Protein AF-A0A2N2A4T9-F1 (afdb_monomer)

Solvent-accessible surface area (backbone atoms only — not comparable to full-atom values): 16235 Å² total; per-residue (Å²): 117,70,70,64,56,53,54,54,53,53,57,60,51,65,77,73,56,78,85,67,64,63,59,58,57,52,51,52,51,51,54,54,50,54,51,50,52,52,51,50,52,50,49,53,50,50,51,52,50,51,51,52,49,52,50,50,60,68,46,44,63,57,52,51,52,51,48,49,43,43,63,49,62,44,38,55,51,17,52,51,49,23,53,52,38,41,52,55,51,50,51,54,59,74,70,48,79,78,73,96,60,87,66,67,54,81,81,79,54,98,48,30,64,63,50,12,50,45,49,59,75,62,34,61,67,48,43,72,78,40,46,70,61,37,52,40,51,51,44,24,53,54,19,48,53,50,48,51,50,37,56,48,36,38,39,86,89,36,74,84,63,66,54,86,34,55,54,61,69,62,60,34,54,36,41,48,36,34,44,55,34,45,53,51,54,54,60,51,42,74,36,85,70,49,35,80,75,54,54,73,68,58,54,54,50,50,50,48,52,41,51,31,45,46,42,49,31,51,54,38,38,37,34,64,76,38,99,82,32,54,81,57,34,43,47,35,54,14,53,46,54,45,39,60,76,66,68,63,84,65,70,61,65,82,54,45,65,57,94,59,50,64,54,53,43,53,29,45,45,38,48,28,54,44,32,58,43,42,55,78,42,75,69,55,49,72,78,47,41,48,64,52,36,32,62,23,39,107

Structure (mmCIF, N/CA/C/O backbone):
data_AF-A0A2N2A4T9-F1
#
_entry.id   AF-A0A2N2A4T9-F1
#
loop_
_atom_site.group_PDB
_atom_site.id
_atom_site.type_symbol
_atom_site.label_atom_id
_atom_site.label_alt_id
_atom_site.label_comp_id
_atom_site.label_asym_id
_atom_site.label_entity_id
_atom_site.label_seq_id
_atom_site.pdbx_PDB_ins_code
_atom_site.Cartn_x
_atom_site.Cartn_y
_atom_site.Cartn_z
_atom_site.occupancy
_atom_site.B_iso_or_equiv
_atom_site.auth_seq_id
_atom_site.auth_comp_id
_atom_site.auth_asym_id
_atom_site.auth_atom_id
_atom_s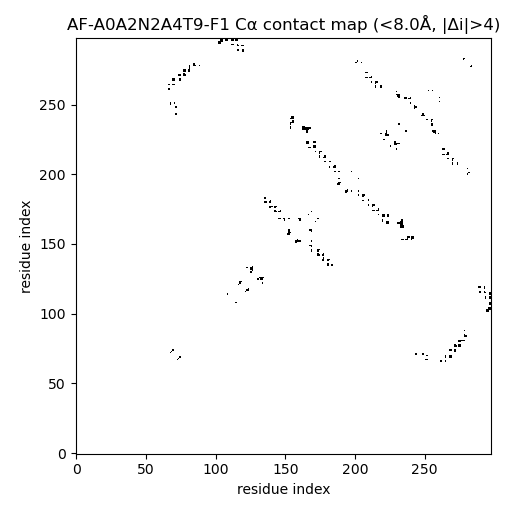ite.pdbx_PDB_model_num
ATOM 1 N N . MET A 1 1 ? 69.861 -35.612 -13.563 1.00 45.59 1 MET A N 1
ATOM 2 C CA . MET A 1 1 ? 71.266 -35.268 -13.899 1.00 45.59 1 MET A CA 1
ATOM 3 C C . MET A 1 1 ? 71.483 -33.789 -14.238 1.00 45.59 1 MET A C 1
ATOM 5 O O . MET A 1 1 ? 72.526 -33.276 -13.866 1.00 45.59 1 MET A O 1
ATOM 9 N N . MET A 1 2 ? 70.528 -33.068 -14.844 1.00 41.25 2 MET A N 1
ATOM 10 C CA . MET A 1 2 ? 70.693 -31.632 -15.169 1.00 41.25 2 MET A CA 1
ATOM 11 C C . MET A 1 2 ? 70.814 -30.688 -13.953 1.00 41.25 2 MET A C 1
ATOM 13 O O . MET A 1 2 ? 71.571 -29.725 -14.016 1.00 41.25 2 MET A O 1
ATOM 17 N N . ASN A 1 3 ? 70.167 -30.988 -12.820 1.00 43.88 3 ASN A N 1
ATOM 18 C CA . ASN A 1 3 ? 70.227 -30.110 -11.637 1.00 43.88 3 ASN A CA 1
ATOM 19 C C . ASN A 1 3 ? 71.586 -30.129 -10.909 1.00 43.88 3 ASN A C 1
ATOM 21 O O . ASN A 1 3 ? 71.957 -29.141 -10.282 1.00 43.88 3 ASN A O 1
ATOM 25 N N . ALA A 1 4 ? 72.361 -31.215 -11.029 1.00 46.28 4 ALA A N 1
ATOM 26 C CA . ALA A 1 4 ? 73.692 -31.304 -10.421 1.00 46.28 4 ALA A CA 1
ATOM 27 C C . ALA A 1 4 ? 74.744 -30.493 -11.205 1.00 46.28 4 ALA A C 1
ATOM 29 O O . ALA A 1 4 ? 75.633 -29.891 -10.608 1.00 46.28 4 ALA A O 1
ATOM 30 N N . LEU A 1 5 ? 74.599 -30.407 -12.534 1.00 45.56 5 LEU A N 1
ATOM 31 C CA . LEU A 1 5 ? 75.457 -29.586 -13.398 1.00 45.56 5 LEU A CA 1
ATOM 32 C C . LEU A 1 5 ? 75.226 -28.080 -13.192 1.00 45.56 5 LEU A C 1
ATOM 34 O O . LEU A 1 5 ? 76.180 -27.306 -13.214 1.00 45.56 5 LEU A O 1
ATOM 38 N N . PHE A 1 6 ? 73.985 -27.667 -12.916 1.00 51.84 6 PHE A N 1
ATOM 39 C CA . PHE A 1 6 ? 73.659 -26.261 -12.652 1.00 51.84 6 PHE A CA 1
ATOM 40 C C . PHE A 1 6 ? 74.219 -25.762 -11.310 1.00 51.84 6 PHE A C 1
ATOM 42 O O . PHE A 1 6 ? 74.694 -24.632 -11.212 1.00 51.84 6 PHE A O 1
ATOM 49 N N . SER A 1 7 ? 74.229 -26.621 -10.285 1.00 52.19 7 SER A N 1
ATOM 50 C CA . SER A 1 7 ? 74.778 -26.280 -8.966 1.00 52.19 7 SER A CA 1
ATOM 51 C C . SER A 1 7 ? 76.307 -26.149 -8.977 1.00 52.19 7 SER A C 1
ATOM 53 O O . SER A 1 7 ? 76.838 -25.248 -8.326 1.00 52.19 7 SER A O 1
ATOM 55 N N . LEU A 1 8 ? 77.015 -26.975 -9.762 1.00 48.31 8 LEU A N 1
ATOM 56 C CA . LEU A 1 8 ? 78.475 -26.882 -9.896 1.00 48.31 8 LEU A CA 1
ATOM 57 C C . LEU A 1 8 ? 78.905 -25.627 -10.680 1.00 48.31 8 LEU A C 1
ATOM 59 O O . LEU A 1 8 ? 79.883 -24.976 -10.315 1.00 48.31 8 LEU A O 1
ATOM 63 N N . ALA A 1 9 ? 78.143 -25.245 -11.714 1.00 50.66 9 ALA A N 1
ATOM 64 C CA . ALA A 1 9 ? 78.388 -24.024 -12.484 1.00 50.66 9 ALA A CA 1
ATOM 65 C C . ALA A 1 9 ? 78.130 -22.748 -11.660 1.00 50.66 9 ALA A C 1
ATOM 67 O O . ALA A 1 9 ? 78.903 -21.795 -11.742 1.00 50.66 9 ALA A O 1
ATOM 68 N N . ALA A 1 10 ? 77.097 -22.744 -10.809 1.00 52.44 10 ALA A N 1
ATOM 69 C CA . ALA A 1 10 ? 76.805 -21.618 -9.920 1.00 52.44 10 ALA A CA 1
ATOM 70 C C . ALA A 1 10 ? 77.898 -21.409 -8.853 1.00 52.44 10 ALA A C 1
ATOM 72 O O . ALA A 1 10 ? 78.277 -20.270 -8.579 1.00 52.44 10 ALA A O 1
ATOM 73 N N . SER A 1 11 ? 78.463 -22.494 -8.307 1.00 50.34 11 SER A N 1
ATOM 74 C CA . SER A 1 11 ? 79.542 -22.422 -7.309 1.00 50.34 11 SER A CA 1
ATOM 75 C C . SER A 1 11 ? 80.878 -21.949 -7.907 1.00 50.34 11 SER A C 1
ATOM 77 O O . SER A 1 11 ? 81.589 -21.167 -7.274 1.00 50.34 11 SER A O 1
ATOM 79 N N . ALA A 1 12 ? 81.187 -22.328 -9.154 1.00 47.75 12 ALA A N 1
ATOM 80 C CA . ALA A 1 12 ? 82.403 -21.890 -9.848 1.00 47.75 12 ALA A CA 1
ATOM 81 C C . ALA A 1 12 ? 82.379 -20.398 -10.241 1.00 47.75 12 ALA A C 1
ATOM 83 O O . ALA A 1 12 ? 83.411 -19.729 -10.201 1.00 47.75 12 ALA A O 1
ATOM 84 N N . VAL A 1 13 ? 81.203 -19.847 -10.567 1.00 50.31 13 VAL A N 1
ATOM 85 C CA . VAL A 1 13 ? 81.045 -18.421 -10.917 1.00 50.31 13 VAL A CA 1
ATOM 86 C C . VAL A 1 13 ? 81.105 -17.520 -9.677 1.00 50.31 13 VAL A C 1
ATOM 88 O O . VAL A 1 13 ? 81.641 -16.413 -9.739 1.00 50.31 13 VAL A O 1
ATOM 91 N N . GLN A 1 14 ? 80.649 -18.005 -8.519 1.00 50.75 14 GLN A N 1
ATOM 92 C CA . GLN A 1 14 ? 80.693 -17.248 -7.264 1.00 50.75 14 GLN A CA 1
ATOM 93 C C . GLN A 1 14 ? 82.121 -16.984 -6.756 1.00 50.75 14 GLN A C 1
ATOM 95 O O . GLN A 1 14 ? 82.341 -16.000 -6.051 1.00 50.75 14 GLN A O 1
ATOM 100 N N . HIS A 1 15 ? 83.096 -17.811 -7.147 1.00 49.88 15 HIS A N 1
ATOM 101 C CA . HIS A 1 15 ? 84.491 -17.676 -6.715 1.00 49.88 15 HIS A CA 1
ATOM 102 C C . HIS A 1 15 ? 85.355 -16.769 -7.612 1.00 49.88 15 HIS A C 1
ATOM 104 O O . HIS A 1 15 ? 86.459 -16.408 -7.208 1.00 49.88 15 HIS A O 1
ATOM 110 N N . LEU A 1 16 ? 84.874 -16.382 -8.804 1.00 49.12 16 LEU A N 1
ATOM 111 C CA . LEU A 1 16 ? 85.687 -15.698 -9.825 1.00 49.12 16 LEU A CA 1
ATOM 112 C C . LEU A 1 16 ? 85.263 -14.261 -10.157 1.00 49.12 16 LEU A C 1
ATOM 114 O O . LEU A 1 16 ? 86.016 -13.551 -10.818 1.00 49.12 16 LEU A O 1
ATOM 118 N N . THR A 1 17 ? 84.117 -13.773 -9.677 1.00 46.41 17 THR A N 1
ATOM 119 C CA . THR A 1 17 ? 83.688 -12.392 -9.957 1.00 46.41 17 THR A CA 1
ATOM 120 C C . THR A 1 17 ? 83.257 -11.671 -8.690 1.00 46.41 17 THR A C 1
ATOM 122 O O . THR A 1 17 ? 82.161 -11.879 -8.172 1.00 46.41 17 THR A O 1
ATOM 125 N N . GLY A 1 18 ? 84.131 -10.796 -8.192 1.00 44.97 18 GLY A N 1
ATOM 126 C CA . GLY A 1 18 ? 83.858 -9.939 -7.046 1.00 44.97 18 GLY A CA 1
ATOM 127 C C . GLY A 1 18 ? 82.631 -9.045 -7.251 1.00 44.97 18 GLY A C 1
ATOM 128 O O . GLY A 1 18 ? 82.500 -8.393 -8.283 1.00 44.97 18 GLY A O 1
ATOM 129 N N . ALA A 1 19 ? 81.763 -9.046 -6.235 1.00 53.34 19 ALA A N 1
ATOM 130 C CA . ALA A 1 19 ? 80.797 -8.057 -5.724 1.00 53.34 19 ALA A CA 1
ATOM 131 C C . ALA A 1 19 ? 79.980 -7.115 -6.648 1.00 53.34 19 ALA A C 1
ATOM 133 O O . ALA A 1 19 ? 78.943 -6.628 -6.204 1.00 53.34 19 ALA A O 1
ATOM 134 N N . LYS A 1 20 ? 80.358 -6.831 -7.899 1.00 51.16 20 LYS A N 1
ATOM 135 C CA . LYS A 1 20 ? 79.656 -5.868 -8.768 1.00 51.16 20 LYS A CA 1
ATOM 136 C C . LYS A 1 20 ? 78.768 -6.498 -9.842 1.00 51.16 20 LYS A C 1
ATOM 138 O O . LYS A 1 20 ? 77.829 -5.836 -10.275 1.00 51.16 20 LYS A O 1
ATOM 143 N N . LEU A 1 21 ? 78.971 -7.766 -10.214 1.00 46.19 21 LEU A N 1
ATOM 144 C CA . LEU A 1 21 ? 78.074 -8.448 -11.163 1.00 46.19 21 LEU A CA 1
ATOM 145 C C . LEU A 1 21 ? 76.764 -8.934 -10.512 1.00 46.19 21 LEU A C 1
ATOM 147 O O . LEU A 1 21 ? 75.726 -8.939 -11.166 1.00 46.19 21 LEU A O 1
ATOM 151 N N . GLY A 1 22 ? 76.771 -9.276 -9.217 1.00 50.59 22 GLY A N 1
ATOM 152 C CA . GLY A 1 22 ? 75.587 -9.806 -8.517 1.00 50.59 22 GLY A CA 1
ATOM 153 C C . GLY A 1 22 ? 74.414 -8.820 -8.401 1.00 50.59 22 GLY A C 1
ATOM 154 O O . GLY A 1 22 ? 73.259 -9.233 -8.384 1.00 50.59 22 GLY A O 1
ATOM 155 N N . SER A 1 23 ? 74.696 -7.514 -8.395 1.00 56.91 23 SER A N 1
ATOM 156 C CA . SER A 1 23 ? 73.688 -6.445 -8.300 1.00 56.91 23 SER A CA 1
ATOM 157 C C . SER A 1 23 ? 72.810 -6.337 -9.555 1.00 56.91 23 SER A C 1
ATOM 159 O O . SER A 1 23 ? 71.599 -6.136 -9.455 1.00 56.91 23 SER A O 1
ATOM 161 N N . PHE A 1 24 ? 73.396 -6.517 -10.743 1.00 53.53 24 PHE A N 1
ATOM 162 C CA . PHE A 1 24 ? 72.669 -6.382 -12.007 1.00 53.53 24 PHE A CA 1
ATOM 163 C C . PHE A 1 24 ? 71.725 -7.567 -12.251 1.00 53.53 24 PHE A C 1
ATOM 165 O O . PHE A 1 24 ? 70.549 -7.371 -12.550 1.00 53.53 24 PHE A O 1
ATOM 172 N N . TRP A 1 25 ? 72.206 -8.793 -12.027 1.00 51.66 25 TRP A N 1
ATOM 173 C CA . TRP A 1 25 ? 71.397 -10.007 -12.174 1.00 51.66 25 TRP A CA 1
ATOM 174 C C . TRP A 1 25 ? 70.309 -10.127 -11.098 1.00 51.66 25 TRP A C 1
ATOM 176 O O . TRP A 1 25 ? 69.213 -10.590 -11.396 1.00 51.66 25 TRP A O 1
ATOM 186 N N . SER A 1 26 ? 70.563 -9.634 -9.880 1.00 60.22 26 SER A N 1
ATOM 187 C CA . SER A 1 26 ? 69.558 -9.560 -8.810 1.00 60.22 26 SER A CA 1
ATOM 188 C C . SER A 1 26 ? 68.410 -8.604 -9.160 1.00 60.22 26 SER A C 1
ATOM 190 O O . SER A 1 26 ? 67.247 -8.967 -9.004 1.00 60.22 26 SER A O 1
ATOM 192 N N . LYS A 1 27 ? 68.710 -7.422 -9.718 1.00 59.53 27 LYS A N 1
ATOM 193 C CA . LYS A 1 27 ? 67.676 -6.474 -10.167 1.00 59.53 27 LYS A CA 1
ATOM 194 C C . LYS A 1 27 ? 66.888 -6.981 -11.373 1.00 59.53 27 LYS A C 1
ATOM 196 O O . LYS A 1 27 ? 65.674 -6.821 -11.402 1.00 59.53 27 LYS A O 1
ATOM 201 N N . ALA A 1 28 ? 67.551 -7.613 -12.341 1.00 58.41 28 ALA A N 1
ATOM 202 C CA . ALA A 1 28 ? 66.870 -8.197 -13.496 1.00 58.41 28 ALA A CA 1
ATOM 203 C C . ALA A 1 28 ? 65.939 -9.353 -13.090 1.00 58.41 28 ALA A C 1
ATOM 205 O O . ALA A 1 28 ? 64.813 -9.426 -13.574 1.00 58.41 28 ALA A O 1
ATOM 206 N N . ALA A 1 29 ? 66.371 -10.211 -12.158 1.00 59.59 29 ALA A N 1
ATOM 207 C CA . ALA A 1 29 ? 65.539 -11.284 -11.616 1.00 59.59 29 ALA A CA 1
ATOM 208 C C . ALA A 1 29 ? 64.323 -10.748 -10.843 1.00 59.59 29 ALA A C 1
ATOM 210 O O . ALA A 1 29 ? 63.238 -11.303 -10.977 1.00 59.59 29 ALA A O 1
ATOM 211 N N . LEU A 1 30 ? 64.487 -9.650 -10.097 1.00 62.41 30 LEU A N 1
ATOM 212 C CA . LEU A 1 30 ? 63.406 -9.026 -9.329 1.00 62.41 30 LEU A CA 1
ATOM 213 C C . LEU A 1 30 ? 62.355 -8.361 -10.237 1.00 62.41 30 LEU A C 1
ATOM 215 O O . LEU A 1 30 ? 61.163 -8.515 -10.007 1.00 62.41 30 LEU A O 1
ATOM 219 N N . ILE A 1 31 ? 62.778 -7.714 -11.329 1.00 61.34 31 ILE A N 1
ATOM 220 C CA . ILE A 1 31 ? 61.861 -7.149 -12.339 1.00 61.34 31 ILE A CA 1
ATOM 221 C C . ILE A 1 31 ? 61.122 -8.263 -13.105 1.00 61.34 31 ILE A C 1
ATOM 223 O O . ILE A 1 31 ? 59.938 -8.134 -13.424 1.00 61.34 31 ILE A O 1
ATOM 227 N N . LEU A 1 32 ? 61.799 -9.378 -13.397 1.00 56.53 32 LEU A N 1
ATOM 228 C CA . LEU A 1 32 ? 61.183 -10.535 -14.053 1.00 56.53 32 LEU A CA 1
ATOM 229 C C . LEU A 1 32 ? 60.187 -11.266 -13.139 1.00 56.53 32 LEU A C 1
ATOM 231 O O . LEU A 1 32 ? 59.148 -11.702 -13.628 1.00 56.53 32 LEU A O 1
ATOM 235 N N . SER A 1 33 ? 60.442 -11.362 -11.829 1.00 58.84 33 SER A N 1
ATOM 236 C CA . SER A 1 33 ? 59.458 -11.908 -10.884 1.00 58.84 33 SER A CA 1
ATOM 237 C C . SER A 1 33 ? 58.267 -10.970 -10.688 1.00 58.84 33 SER A C 1
ATOM 239 O O . SER A 1 33 ? 57.131 -11.421 -10.719 1.00 58.84 33 SER A O 1
ATOM 241 N N . GLU A 1 34 ? 58.503 -9.660 -10.579 1.00 59.91 34 GLU A N 1
ATOM 242 C CA . GLU A 1 34 ? 57.439 -8.670 -10.361 1.00 59.91 34 GLU A CA 1
ATOM 243 C C . GLU A 1 34 ? 56.512 -8.548 -11.587 1.00 59.91 34 GLU A C 1
ATOM 245 O O . GLU A 1 34 ? 55.296 -8.419 -11.452 1.00 59.91 34 GLU A O 1
ATOM 250 N N . SER A 1 35 ? 57.059 -8.693 -12.800 1.00 55.62 35 SER A N 1
ATOM 251 C CA . SER A 1 35 ? 56.262 -8.759 -14.035 1.00 55.62 35 SER A CA 1
ATOM 252 C C . SER A 1 35 ? 55.523 -10.091 -14.213 1.00 55.62 35 SER A C 1
ATOM 254 O O . SER A 1 35 ? 54.387 -10.090 -14.696 1.00 55.62 35 SER A O 1
ATOM 256 N N . ALA A 1 36 ? 56.098 -11.220 -13.789 1.00 55.78 36 ALA A N 1
ATOM 257 C CA . ALA A 1 36 ? 55.410 -12.511 -13.788 1.00 55.78 36 ALA A CA 1
ATOM 258 C C . ALA A 1 36 ? 54.245 -12.543 -12.779 1.00 55.78 36 ALA A C 1
ATOM 260 O O . ALA A 1 36 ? 53.166 -13.035 -13.113 1.00 55.78 36 ALA A O 1
ATOM 261 N N . ASP A 1 37 ? 54.423 -11.943 -11.599 1.00 57.66 37 ASP A N 1
ATOM 262 C CA . ASP A 1 37 ? 53.385 -11.816 -10.568 1.00 57.66 37 ASP A CA 1
ATOM 263 C C . ASP A 1 37 ? 52.270 -10.841 -10.982 1.00 57.66 37 ASP A C 1
ATOM 265 O O . ASP A 1 37 ? 51.088 -11.103 -10.757 1.00 57.66 37 ASP A O 1
ATOM 269 N N . ALA A 1 38 ? 52.606 -9.752 -11.681 1.00 55.66 38 ALA A N 1
ATOM 270 C CA . ALA A 1 38 ? 51.607 -8.850 -12.256 1.00 55.66 38 ALA A CA 1
ATOM 271 C C . ALA A 1 38 ? 50.787 -9.522 -13.375 1.00 55.66 38 ALA A C 1
ATOM 273 O O . ALA A 1 38 ? 49.578 -9.308 -13.480 1.00 55.66 38 ALA A O 1
ATOM 274 N N . THR A 1 39 ? 51.422 -10.366 -14.193 1.00 57.59 39 THR A N 1
ATOM 275 C CA . THR A 1 39 ? 50.754 -11.074 -15.299 1.00 57.59 39 THR A CA 1
ATOM 276 C C . THR A 1 39 ? 49.894 -12.237 -14.788 1.00 57.59 39 THR A C 1
ATOM 278 O O . THR A 1 39 ? 48.796 -12.468 -15.300 1.00 57.59 39 THR A O 1
ATOM 281 N N . SER A 1 40 ? 50.331 -12.939 -13.736 1.00 58.00 40 SER A N 1
ATOM 282 C CA . SER A 1 40 ? 49.533 -13.978 -13.069 1.00 58.00 40 SER A CA 1
ATOM 283 C C . SER A 1 40 ? 48.345 -13.378 -12.305 1.00 58.00 40 SER A C 1
ATOM 285 O O . SER A 1 40 ? 47.228 -13.878 -12.411 1.00 58.00 40 SER A O 1
ATOM 287 N N . GLY A 1 41 ? 48.526 -12.235 -11.636 1.00 58.19 41 GLY A N 1
ATOM 288 C CA . GLY A 1 41 ? 47.432 -11.491 -11.006 1.00 58.19 41 GLY A CA 1
ATOM 289 C C . GLY A 1 41 ? 46.400 -10.971 -12.014 1.00 58.19 41 GLY A C 1
ATOM 290 O O . GLY A 1 41 ? 45.197 -11.076 -11.776 1.00 58.19 41 GLY A O 1
ATOM 291 N N . ALA A 1 42 ? 46.849 -10.468 -13.168 1.00 55.69 42 ALA A N 1
ATOM 292 C CA . ALA A 1 42 ? 45.968 -9.985 -14.232 1.00 55.69 42 ALA A CA 1
ATOM 293 C C . ALA A 1 42 ? 45.177 -11.114 -14.916 1.00 55.69 42 ALA A C 1
ATOM 295 O O . ALA A 1 42 ? 44.004 -10.930 -15.231 1.00 55.69 42 ALA A O 1
ATOM 296 N N . THR A 1 43 ? 45.786 -12.286 -15.113 1.00 59.91 43 THR A N 1
ATOM 297 C CA . THR A 1 43 ? 45.111 -13.461 -15.694 1.00 59.91 43 THR A CA 1
ATOM 298 C C . THR A 1 43 ? 44.112 -14.083 -14.722 1.00 59.91 43 THR A C 1
ATOM 300 O O . THR A 1 43 ? 42.982 -14.341 -15.116 1.00 59.91 43 THR A O 1
ATOM 303 N N . VAL A 1 44 ? 44.442 -14.191 -13.431 1.00 5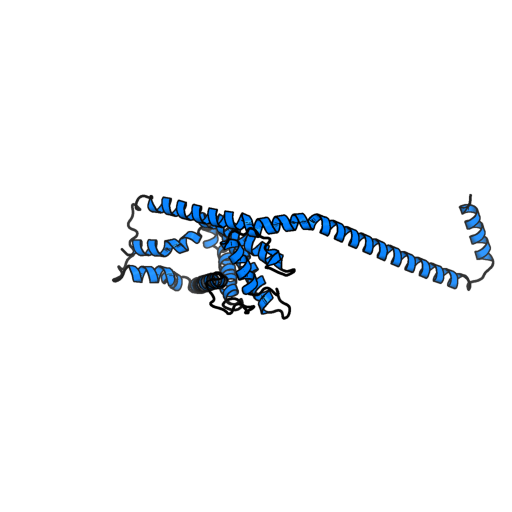9.97 44 VAL A N 1
ATOM 304 C CA . VAL A 1 44 ? 43.491 -14.636 -12.395 1.00 59.97 44 VAL A CA 1
ATOM 305 C C . VAL A 1 44 ? 42.326 -13.652 -12.235 1.00 59.97 44 VAL A C 1
ATOM 307 O O . VAL A 1 44 ? 41.181 -14.074 -12.082 1.00 59.97 44 VAL A O 1
ATOM 310 N N . ALA A 1 45 ? 42.573 -12.341 -12.318 1.00 56.72 45 ALA A N 1
ATOM 311 C CA . ALA A 1 45 ? 41.511 -11.335 -12.303 1.00 56.72 45 ALA A CA 1
ATOM 312 C C . ALA A 1 45 ? 40.634 -11.394 -13.566 1.00 56.72 45 ALA A C 1
ATOM 314 O O . ALA A 1 45 ? 39.412 -11.261 -13.470 1.00 56.72 45 ALA A O 1
ATOM 315 N N . ALA A 1 46 ? 41.225 -11.632 -14.740 1.00 56.12 46 ALA A N 1
ATOM 316 C CA . ALA A 1 46 ? 40.491 -11.814 -15.989 1.00 56.12 46 ALA A CA 1
ATOM 317 C C . ALA A 1 46 ? 39.648 -13.101 -15.977 1.00 56.12 46 ALA A C 1
ATOM 319 O O . ALA A 1 46 ? 38.489 -13.061 -16.386 1.00 56.12 46 ALA A O 1
ATOM 320 N N . ASP A 1 47 ? 40.173 -14.199 -15.430 1.00 57.12 47 ASP A N 1
ATOM 321 C CA . ASP A 1 47 ? 39.468 -15.479 -15.285 1.00 57.12 47 ASP A CA 1
ATOM 322 C C . ASP A 1 47 ? 38.363 -15.426 -14.220 1.00 57.12 47 ASP A C 1
ATOM 324 O O . ASP A 1 47 ? 37.281 -15.984 -14.398 1.00 57.12 47 ASP A O 1
ATOM 328 N N . ALA A 1 48 ? 38.569 -14.680 -13.132 1.00 57.19 48 ALA A N 1
ATOM 329 C CA . ALA A 1 48 ? 37.519 -14.408 -12.151 1.00 57.19 48 ALA A CA 1
ATOM 330 C C . ALA A 1 48 ? 36.405 -13.525 -12.740 1.00 57.19 48 ALA A C 1
ATOM 332 O O . ALA A 1 48 ? 35.223 -13.754 -12.479 1.00 57.19 48 ALA A O 1
ATOM 333 N N . THR A 1 49 ? 36.765 -12.543 -13.571 1.00 58.06 49 THR A N 1
ATOM 334 C CA . THR A 1 49 ? 35.800 -11.656 -14.236 1.00 58.06 49 THR A CA 1
ATOM 335 C C . THR A 1 49 ? 35.030 -12.395 -15.334 1.00 58.06 49 THR A C 1
ATOM 337 O O . THR A 1 49 ? 33.819 -12.203 -15.461 1.00 58.06 49 THR A O 1
ATOM 340 N N . SER A 1 50 ? 35.688 -13.283 -16.086 1.00 60.88 50 SER A N 1
ATOM 341 C CA . SER A 1 50 ? 35.070 -14.124 -17.121 1.00 60.88 50 SER A CA 1
ATOM 342 C C . SER A 1 50 ? 34.178 -15.220 -16.520 1.00 60.88 50 SER A C 1
ATOM 344 O O . SER A 1 50 ? 33.076 -15.461 -17.009 1.00 60.88 50 SER A O 1
ATOM 346 N N . GLY A 1 51 ? 34.577 -15.811 -15.390 1.00 58.91 51 GLY A N 1
ATOM 347 C CA . GLY A 1 51 ? 33.753 -16.744 -14.618 1.00 58.91 51 GLY A CA 1
ATOM 348 C C . GLY A 1 51 ? 32.523 -16.078 -13.993 1.00 58.91 51 GLY A C 1
ATOM 349 O O . GLY A 1 51 ? 31.418 -16.617 -14.075 1.00 58.91 51 GLY A O 1
ATOM 350 N N . ALA A 1 52 ? 32.677 -14.875 -13.429 1.00 56.97 52 ALA A N 1
ATOM 351 C CA . ALA A 1 52 ? 31.562 -14.093 -12.893 1.00 56.97 52 ALA A CA 1
ATOM 352 C C . ALA A 1 52 ? 30.582 -13.646 -13.990 1.00 56.97 52 ALA A C 1
ATOM 354 O O . ALA A 1 52 ? 29.370 -13.682 -13.782 1.00 56.97 52 ALA A O 1
ATOM 355 N N . THR A 1 53 ? 31.080 -13.282 -15.177 1.00 60.44 53 THR A N 1
ATOM 356 C CA . THR A 1 53 ? 30.222 -12.954 -16.328 1.00 60.44 53 THR A CA 1
ATOM 357 C C . THR A 1 53 ? 29.535 -14.188 -16.906 1.00 60.44 53 THR A C 1
ATOM 359 O O . THR A 1 53 ? 28.349 -14.112 -17.208 1.00 60.44 53 THR A O 1
ATOM 362 N N . ALA A 1 54 ? 30.192 -15.348 -16.972 1.00 58.53 54 ALA A N 1
ATOM 363 C CA . ALA A 1 54 ? 29.556 -16.598 -17.396 1.00 58.53 54 ALA A CA 1
ATOM 364 C C . ALA A 1 54 ? 28.452 -17.059 -16.424 1.00 58.53 54 ALA A C 1
ATOM 366 O O . ALA A 1 54 ? 27.362 -17.440 -16.855 1.00 58.53 54 ALA A O 1
ATOM 367 N N . ALA A 1 55 ? 28.691 -16.962 -15.111 1.00 57.34 55 ALA A N 1
ATOM 368 C CA . ALA A 1 55 ? 27.682 -17.250 -14.092 1.00 57.34 55 ALA A CA 1
ATOM 369 C C . ALA A 1 55 ? 26.516 -16.246 -14.138 1.00 57.34 55 ALA A C 1
ATOM 371 O O . ALA A 1 55 ? 25.356 -16.649 -14.057 1.00 57.34 55 ALA A O 1
ATOM 372 N N . ALA A 1 56 ? 26.794 -14.954 -14.339 1.00 59.34 56 ALA A N 1
ATOM 373 C CA . ALA A 1 56 ? 25.758 -13.937 -14.516 1.00 59.34 56 ALA A CA 1
ATOM 374 C C . ALA A 1 56 ? 24.906 -14.192 -15.772 1.00 59.34 56 ALA A C 1
ATOM 376 O O . ALA A 1 56 ? 23.682 -14.076 -15.715 1.00 59.34 56 ALA A O 1
ATOM 377 N N . VAL A 1 57 ? 25.522 -14.617 -16.880 1.00 61.44 57 VAL A N 1
ATOM 378 C CA . VAL A 1 57 ? 24.815 -14.996 -18.114 1.00 61.44 57 VAL A CA 1
ATOM 379 C C . VAL A 1 57 ? 23.907 -16.207 -17.876 1.00 61.44 57 VAL A C 1
ATOM 381 O O . VAL A 1 57 ? 22.752 -16.178 -18.297 1.00 61.44 57 VAL A O 1
ATOM 384 N N . ALA A 1 58 ? 24.364 -17.222 -17.136 1.00 62.72 58 ALA A N 1
ATOM 385 C CA . ALA A 1 58 ? 23.570 -18.416 -16.829 1.00 62.72 58 ALA A CA 1
ATOM 386 C C . ALA A 1 58 ? 22.410 -18.161 -15.844 1.00 62.72 58 ALA A C 1
ATOM 388 O O . ALA A 1 58 ? 21.350 -18.772 -15.967 1.00 62.72 58 ALA A O 1
ATOM 389 N N . VAL A 1 59 ? 22.587 -17.253 -14.879 1.00 68.69 59 VAL A N 1
ATOM 390 C CA . VAL A 1 59 ? 21.568 -16.916 -13.865 1.00 68.69 59 VAL A CA 1
ATOM 391 C C . VAL A 1 59 ? 20.546 -15.896 -14.391 1.00 68.69 59 VAL A C 1
ATOM 393 O O . VAL A 1 59 ? 19.396 -15.884 -13.948 1.00 68.69 59 VAL A O 1
ATOM 396 N N . SER A 1 60 ? 20.922 -15.080 -15.380 1.00 75.94 60 SER A N 1
ATOM 397 C CA . SER A 1 60 ? 20.057 -14.042 -15.951 1.00 75.94 60 SER A CA 1
ATOM 398 C C . SER A 1 60 ? 18.684 -14.528 -16.456 1.00 75.94 60 SER A C 1
ATOM 400 O O . SER A 1 60 ? 17.694 -13.917 -16.054 1.00 75.94 60 SER A O 1
ATOM 402 N N . PRO A 1 61 ? 18.528 -15.621 -17.241 1.00 82.81 61 PRO A N 1
ATOM 403 C CA . PRO A 1 61 ? 17.202 -16.048 -17.697 1.00 82.81 61 PRO A CA 1
ATOM 404 C C . PRO A 1 61 ? 16.302 -16.511 -16.545 1.00 82.81 61 PRO A C 1
ATOM 406 O O . PRO A 1 61 ? 15.095 -16.281 -16.578 1.00 82.81 61 PRO A O 1
ATOM 409 N N . PHE A 1 62 ? 16.882 -17.121 -15.508 1.00 86.81 62 PHE A N 1
ATOM 410 C CA . PHE A 1 62 ? 16.146 -17.565 -14.328 1.00 86.81 62 PHE A CA 1
ATOM 411 C C . PHE A 1 62 ? 15.616 -16.383 -13.510 1.00 86.81 62 PHE A C 1
ATOM 413 O O . PHE A 1 62 ? 14.435 -16.355 -13.165 1.00 86.81 62 PHE A O 1
ATOM 420 N N . LEU A 1 63 ? 16.457 -15.374 -13.254 1.00 86.44 63 LEU A N 1
ATOM 421 C CA . LEU A 1 63 ? 16.022 -14.147 -12.581 1.00 86.44 63 LEU A CA 1
ATOM 422 C C . LEU A 1 63 ? 14.939 -13.426 -13.385 1.00 86.44 63 LEU A C 1
ATOM 424 O O . LEU A 1 63 ? 13.922 -13.038 -12.820 1.00 86.44 63 LEU A O 1
ATOM 428 N N . ASN A 1 64 ? 15.099 -13.327 -14.707 1.00 87.44 64 ASN A N 1
ATOM 429 C CA . ASN A 1 64 ? 14.095 -12.714 -15.579 1.00 87.44 64 ASN A CA 1
ATOM 430 C C . ASN A 1 64 ? 12.739 -13.431 -15.476 1.00 87.44 64 ASN A C 1
ATOM 432 O O . ASN A 1 64 ? 11.702 -12.776 -15.388 1.00 87.44 64 ASN A O 1
ATOM 436 N N . ALA A 1 65 ? 12.741 -14.767 -15.435 1.00 89.62 65 ALA A N 1
ATOM 437 C CA . ALA A 1 65 ? 11.524 -15.558 -15.277 1.00 89.62 65 ALA A CA 1
ATOM 438 C C . ALA A 1 65 ? 10.848 -15.327 -13.915 1.00 89.62 65 ALA A C 1
ATOM 440 O O . ALA A 1 65 ? 9.622 -15.210 -13.853 1.00 89.62 65 ALA A O 1
ATOM 441 N N . ILE A 1 66 ? 11.625 -15.222 -12.829 1.00 92.00 66 ILE A N 1
ATOM 442 C CA . ILE A 1 66 ? 11.096 -14.896 -11.496 1.00 92.00 66 ILE A CA 1
ATOM 443 C C . ILE A 1 66 ? 10.461 -13.508 -11.497 1.00 92.00 66 ILE A C 1
ATOM 445 O O . ILE A 1 66 ? 9.324 -13.356 -11.057 1.00 92.00 66 ILE A O 1
ATOM 449 N N . GLU A 1 67 ? 11.171 -12.501 -12.001 1.00 91.88 67 GLU A N 1
ATOM 450 C CA . GLU A 1 67 ? 10.684 -11.122 -12.016 1.00 91.88 67 GLU A CA 1
ATOM 451 C C . GLU A 1 67 ? 9.407 -10.981 -12.842 1.00 91.88 67 GLU A C 1
ATOM 453 O O . GLU A 1 67 ? 8.450 -10.365 -12.379 1.00 91.88 67 GLU A O 1
ATOM 458 N N . TYR A 1 68 ? 9.355 -11.612 -14.018 1.00 92.38 68 TYR A N 1
ATOM 459 C CA . TYR A 1 68 ? 8.136 -11.682 -14.819 1.00 92.38 68 TYR A CA 1
ATOM 460 C C . TYR A 1 68 ? 6.989 -12.329 -14.036 1.00 92.38 68 TYR A C 1
ATOM 462 O O . TYR A 1 68 ? 5.889 -11.785 -13.996 1.00 92.38 68 TYR A O 1
ATOM 470 N N . THR A 1 69 ? 7.254 -13.460 -13.370 1.00 94.75 69 THR A N 1
ATOM 471 C CA . THR A 1 69 ? 6.246 -14.204 -12.596 1.00 94.75 69 THR A CA 1
ATOM 472 C C . THR A 1 69 ? 5.670 -13.372 -11.451 1.00 94.75 69 THR A C 1
ATOM 474 O O . THR A 1 69 ? 4.465 -13.406 -11.207 1.00 94.75 69 THR A O 1
ATOM 477 N N . ILE A 1 70 ? 6.514 -12.611 -10.757 1.00 95.00 70 ILE A N 1
ATOM 478 C CA . ILE A 1 70 ? 6.092 -11.721 -9.672 1.00 95.00 70 ILE A CA 1
ATOM 479 C C . ILE A 1 70 ? 5.227 -10.591 -10.233 1.00 95.00 70 ILE A C 1
ATOM 481 O O . ILE A 1 70 ? 4.103 -10.382 -9.799 1.00 95.00 70 ILE A O 1
ATOM 485 N N . VAL A 1 71 ? 5.737 -9.873 -11.231 1.00 94.00 71 VAL A N 1
ATOM 486 C CA . VAL A 1 71 ? 5.140 -8.608 -11.669 1.00 94.00 71 VAL A CA 1
ATOM 487 C C . VAL A 1 71 ? 3.848 -8.821 -12.473 1.00 94.00 71 VAL A C 1
ATOM 489 O O . VAL A 1 71 ? 2.980 -7.954 -12.469 1.00 94.00 71 VAL A O 1
ATOM 492 N N . VAL A 1 72 ? 3.679 -9.976 -13.128 1.00 93.94 72 VAL A N 1
ATOM 493 C CA . VAL A 1 72 ? 2.529 -10.239 -14.011 1.00 93.94 72 VAL A CA 1
ATOM 494 C C . VAL A 1 72 ? 1.547 -11.272 -13.422 1.00 93.94 72 VAL A C 1
ATOM 496 O O . VAL A 1 72 ? 0.505 -10.859 -12.906 1.00 93.94 72 VAL A O 1
ATOM 499 N N . PRO A 1 73 ? 1.782 -12.602 -13.471 1.00 95.25 73 PRO A N 1
ATOM 500 C CA . PRO A 1 73 ? 0.775 -13.579 -13.055 1.00 95.25 73 PRO A CA 1
ATOM 501 C C . PRO A 1 73 ? 0.494 -13.569 -11.547 1.00 95.25 73 PRO A C 1
ATOM 503 O O . PRO A 1 73 ? -0.667 -13.721 -11.157 1.00 95.25 73 PRO A O 1
ATOM 506 N N . LEU A 1 74 ? 1.510 -13.379 -10.695 1.00 96.06 74 LEU A N 1
ATOM 507 C CA . LEU A 1 74 ? 1.309 -13.335 -9.244 1.00 96.06 74 LEU A CA 1
ATOM 508 C C . LEU A 1 74 ? 0.448 -12.137 -8.833 1.00 96.06 74 LEU A C 1
ATOM 510 O O . LEU A 1 74 ? -0.417 -12.297 -7.971 1.00 96.06 74 LEU A O 1
ATOM 514 N N . LEU A 1 75 ? 0.603 -10.990 -9.492 1.00 95.06 75 LEU A N 1
ATOM 515 C CA . LEU A 1 75 ? -0.236 -9.819 -9.261 1.00 95.06 75 LEU A CA 1
ATOM 516 C C . LEU A 1 75 ? -1.717 -10.097 -9.552 1.00 95.06 75 LEU A C 1
ATOM 518 O O . LEU A 1 75 ? -2.571 -9.845 -8.697 1.00 95.06 75 LEU A O 1
ATOM 522 N N . TYR A 1 76 ? -2.045 -10.693 -10.706 1.00 95.62 76 TYR A N 1
ATOM 523 C CA . TYR A 1 76 ? -3.433 -11.073 -11.012 1.00 95.62 76 TYR A CA 1
ATOM 524 C C . TYR A 1 76 ? -4.000 -12.057 -9.990 1.00 95.62 76 TYR A C 1
ATOM 526 O O . TYR A 1 76 ? -5.130 -11.886 -9.523 1.00 95.62 76 TYR A O 1
ATOM 534 N N . PHE A 1 77 ? -3.216 -13.075 -9.623 1.00 96.88 77 PHE A N 1
ATOM 535 C CA . PHE A 1 77 ? -3.610 -14.041 -8.604 1.00 96.88 77 PHE A CA 1
ATOM 536 C C . PHE A 1 77 ? -3.879 -13.356 -7.259 1.00 96.88 77 PHE A C 1
ATOM 538 O O . PHE A 1 77 ? -4.912 -13.603 -6.640 1.00 96.88 77 PHE A O 1
ATOM 545 N N . SER A 1 78 ? -2.989 -12.463 -6.830 1.00 97.31 78 SER A N 1
ATOM 546 C CA . SER A 1 78 ? -3.065 -11.774 -5.540 1.00 97.31 78 SER A CA 1
ATOM 547 C C . SER A 1 78 ? -4.279 -10.853 -5.458 1.00 97.31 78 SER A C 1
ATOM 549 O O . SER A 1 78 ? -5.005 -10.873 -4.461 1.00 97.31 78 SER A O 1
ATOM 551 N N . VAL A 1 79 ? -4.563 -10.098 -6.524 1.00 95.12 79 VAL A N 1
ATOM 552 C CA . VAL A 1 79 ? -5.754 -9.240 -6.614 1.00 95.12 79 VAL A CA 1
ATOM 553 C C . VAL A 1 79 ? -7.035 -10.077 -6.608 1.00 95.12 79 VAL A C 1
ATOM 555 O O . VAL A 1 79 ? -7.944 -9.791 -5.825 1.00 95.12 79 VAL A O 1
ATOM 558 N N . LEU A 1 80 ? -7.106 -11.140 -7.417 1.00 96.31 80 LEU A N 1
ATOM 559 C CA . LEU A 1 80 ? -8.264 -12.040 -7.450 1.00 96.31 80 LEU A CA 1
ATOM 560 C C . LEU A 1 80 ? -8.513 -12.675 -6.077 1.00 96.31 80 LEU A C 1
ATOM 562 O O . LEU A 1 80 ? -9.637 -12.655 -5.570 1.00 96.31 80 LEU A O 1
ATOM 566 N N . PHE A 1 81 ? -7.459 -13.196 -5.452 1.00 96.75 81 PHE A N 1
ATOM 567 C CA . PHE A 1 81 ? -7.519 -13.802 -4.130 1.00 96.75 81 PHE A CA 1
ATOM 568 C C . PHE A 1 81 ? -7.991 -12.800 -3.068 1.00 96.75 81 PHE A C 1
ATOM 570 O O . PHE A 1 81 ? -8.855 -13.125 -2.250 1.00 96.75 81 PHE A O 1
ATOM 577 N N . CYS A 1 82 ? -7.482 -11.565 -3.105 1.00 95.56 82 CYS A N 1
ATOM 578 C CA . CYS A 1 82 ? -7.905 -10.486 -2.216 1.00 95.56 82 CYS A CA 1
ATOM 579 C C . CYS A 1 82 ? -9.404 -10.189 -2.360 1.00 95.56 82 CYS A C 1
ATOM 581 O O . CYS A 1 82 ? -10.127 -10.176 -1.361 1.00 95.56 82 CYS A O 1
ATOM 583 N N . ILE A 1 83 ? -9.897 -10.026 -3.594 1.00 94.88 83 ILE A N 1
ATOM 584 C CA . ILE A 1 83 ? -11.316 -9.761 -3.878 1.00 94.88 83 ILE A CA 1
ATOM 585 C C . ILE A 1 83 ? -12.194 -10.897 -3.343 1.00 94.88 83 ILE A C 1
ATOM 587 O O . ILE A 1 83 ? -13.131 -10.644 -2.582 1.00 94.88 83 ILE A O 1
ATOM 591 N N . VAL A 1 84 ? -11.868 -12.150 -3.674 1.00 95.88 84 VAL A N 1
ATOM 592 C CA . VAL A 1 84 ? -12.612 -13.330 -3.201 1.00 95.88 84 VAL A CA 1
ATOM 593 C C . VAL A 1 84 ? -12.593 -13.412 -1.673 1.00 95.88 84 VAL A C 1
ATOM 595 O O . VAL A 1 84 ? -13.635 -13.629 -1.051 1.00 95.88 84 VAL A O 1
ATOM 598 N N . GLY A 1 85 ? -11.437 -13.181 -1.048 1.00 93.81 85 GLY A N 1
ATOM 599 C CA . GLY A 1 85 ? -11.282 -13.190 0.405 1.00 93.81 85 GLY A CA 1
ATOM 600 C C . GLY A 1 85 ? -12.119 -12.117 1.106 1.00 93.81 85 GLY A C 1
ATOM 601 O O . GLY A 1 85 ? -12.754 -12.400 2.127 1.00 93.81 85 GLY A O 1
ATOM 602 N N . ILE A 1 86 ? -12.174 -10.900 0.553 1.00 91.69 86 ILE A N 1
ATOM 603 C CA . ILE A 1 86 ? -13.012 -9.809 1.071 1.00 91.69 86 ILE A CA 1
ATOM 604 C C . ILE A 1 86 ? -14.495 -10.159 0.923 1.00 91.69 86 ILE A C 1
ATOM 606 O O . ILE A 1 86 ? -15.230 -10.052 1.904 1.00 91.69 86 ILE A O 1
ATOM 610 N N . ILE A 1 87 ? -14.934 -10.613 -0.258 1.00 91.62 87 ILE A N 1
ATOM 611 C CA . ILE A 1 87 ? -16.333 -10.997 -0.513 1.00 91.62 87 ILE A CA 1
ATOM 612 C C . ILE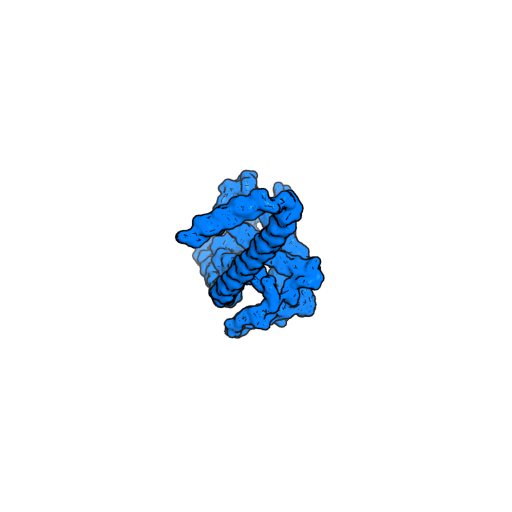 A 1 87 ? -16.770 -12.094 0.459 1.00 91.62 87 ILE A C 1
ATOM 614 O O . ILE A 1 87 ? -17.798 -11.962 1.122 1.00 91.62 87 ILE A O 1
ATOM 618 N N . TRP A 1 88 ? -15.964 -13.146 0.608 1.00 92.44 88 TRP A N 1
ATOM 619 C CA . TRP A 1 88 ? -16.242 -14.247 1.528 1.00 92.44 88 TRP A CA 1
ATOM 620 C C . TRP A 1 88 ? -16.356 -13.779 2.981 1.00 92.44 88 TRP A C 1
ATOM 622 O O . TRP A 1 88 ? -17.249 -14.200 3.722 1.00 92.44 88 TRP A O 1
ATOM 632 N N . ARG A 1 89 ? -15.470 -12.874 3.407 1.00 88.06 89 ARG A N 1
ATOM 633 C CA . ARG A 1 89 ? -15.498 -12.325 4.764 1.00 88.06 89 ARG A CA 1
ATOM 634 C C . ARG A 1 89 ? -16.707 -11.422 4.992 1.00 88.06 89 ARG A C 1
ATOM 636 O O . ARG A 1 89 ? -17.322 -11.520 6.052 1.00 88.06 89 ARG A O 1
ATOM 643 N N . LEU A 1 90 ? -17.083 -10.599 4.015 1.00 87.12 90 LEU A N 1
ATOM 644 C CA . LEU A 1 90 ? -18.307 -9.798 4.069 1.00 87.12 90 LEU A CA 1
ATOM 645 C C . LEU A 1 90 ? -19.551 -10.686 4.132 1.00 87.12 90 LEU A C 1
ATOM 647 O O . LEU A 1 90 ? -20.398 -10.457 4.989 1.00 87.12 90 LEU A O 1
ATOM 651 N N . TYR A 1 91 ? -19.622 -11.741 3.316 1.00 89.88 91 TYR A N 1
ATOM 652 C CA . TYR A 1 91 ? -20.711 -12.720 3.349 1.00 89.88 91 TYR A CA 1
ATOM 653 C C . TYR A 1 91 ? -20.880 -13.338 4.745 1.00 89.88 91 TYR A C 1
ATOM 655 O O . TYR A 1 91 ? -21.981 -13.344 5.293 1.00 89.88 91 TYR A O 1
ATOM 663 N N . LYS A 1 92 ? -19.781 -13.771 5.379 1.00 89.25 92 LYS A N 1
ATOM 664 C CA . LYS A 1 92 ? -19.818 -14.306 6.751 1.00 89.25 92 LYS A CA 1
ATOM 665 C C . LYS A 1 92 ? -20.281 -13.288 7.792 1.00 89.25 92 LYS A C 1
ATOM 667 O O . LYS A 1 92 ? -20.989 -13.663 8.718 1.00 89.25 92 LYS A O 1
ATOM 672 N N . ILE A 1 93 ? -19.866 -12.026 7.671 1.00 84.94 93 ILE A N 1
ATOM 673 C CA . ILE A 1 93 ? -20.254 -10.967 8.615 1.00 84.94 93 ILE A CA 1
ATOM 674 C C . ILE A 1 93 ? -21.738 -10.626 8.461 1.00 84.94 93 ILE A C 1
ATOM 676 O O . ILE A 1 93 ? -22.429 -10.468 9.461 1.00 84.94 93 ILE A O 1
ATOM 680 N N . LEU A 1 94 ? -22.229 -10.535 7.225 1.00 85.00 94 LEU A N 1
ATOM 681 C CA . LEU A 1 94 ? -23.631 -10.232 6.936 1.00 85.00 94 LEU A CA 1
ATOM 682 C C . LEU A 1 94 ? -24.572 -11.384 7.316 1.00 85.00 94 LEU A C 1
ATOM 684 O O . LEU A 1 94 ? -25.715 -11.129 7.678 1.00 85.00 94 LEU A O 1
ATOM 688 N N . GLY A 1 95 ? -24.095 -12.631 7.266 1.00 85.88 95 GLY A N 1
ATOM 689 C CA . GLY A 1 95 ? -24.844 -13.811 7.708 1.00 85.88 95 GLY A CA 1
ATOM 690 C C . GLY A 1 95 ? -24.768 -14.104 9.212 1.00 85.88 95 GLY A C 1
ATOM 691 O O . GLY A 1 95 ? -25.400 -15.054 9.670 1.00 85.88 95 GLY A O 1
ATOM 692 N N . ALA A 1 96 ? -23.991 -13.343 9.991 1.00 85.00 96 ALA A N 1
ATOM 693 C CA . ALA A 1 96 ? -23.849 -13.581 11.425 1.00 85.00 96 ALA A CA 1
ATOM 694 C C . ALA A 1 96 ? -25.098 -13.109 12.199 1.00 85.00 96 ALA A C 1
ATOM 696 O O . ALA A 1 96 ? -25.642 -12.045 11.891 1.00 85.00 96 ALA A O 1
ATOM 697 N N . PRO A 1 97 ? -25.549 -13.853 13.230 1.00 82.19 97 PRO A N 1
ATOM 698 C CA . PRO A 1 97 ? -26.676 -13.428 14.050 1.00 82.19 97 PRO A CA 1
ATOM 699 C C . PRO A 1 97 ? -26.360 -12.108 14.776 1.00 82.19 97 PRO A C 1
ATOM 701 O O . PRO A 1 97 ? -25.201 -11.858 15.129 1.00 82.19 97 PRO A O 1
ATOM 704 N N . PRO A 1 98 ? -27.373 -11.255 15.021 1.00 76.44 98 PRO A N 1
ATOM 705 C CA . PRO A 1 98 ? -27.178 -9.997 15.730 1.00 76.44 98 PRO A CA 1
ATOM 706 C C . PRO A 1 98 ? -26.608 -10.244 17.132 1.00 76.44 98 PRO A C 1
ATOM 708 O O . PRO A 1 98 ? -26.955 -11.219 17.800 1.00 76.44 98 PRO A O 1
ATOM 711 N N . ALA A 1 99 ? -25.720 -9.351 17.576 1.00 75.88 99 ALA A N 1
ATOM 712 C CA . ALA A 1 99 ? -25.080 -9.479 18.880 1.00 75.88 99 ALA A CA 1
ATOM 713 C C . ALA A 1 99 ? -26.137 -9.479 20.006 1.00 75.88 99 ALA A C 1
ATOM 715 O O . ALA A 1 99 ? -27.038 -8.637 19.986 1.00 75.88 99 ALA A O 1
ATOM 716 N N . PRO A 1 100 ? -26.017 -10.362 21.016 1.00 77.00 100 PRO A N 1
ATOM 717 C CA . PRO A 1 100 ? -27.018 -10.501 22.078 1.00 77.00 100 PRO A CA 1
ATOM 718 C C . PRO A 1 100 ? -27.031 -9.326 23.072 1.00 77.00 100 PRO A C 1
ATOM 720 O O . PRO A 1 100 ? -27.852 -9.298 23.983 1.00 77.00 100 PRO A O 1
ATOM 723 N N . TYR A 1 101 ? -26.123 -8.358 22.923 1.00 79.19 101 TYR A N 1
ATOM 724 C CA . TYR A 1 101 ? -25.979 -7.201 23.800 1.00 79.19 101 TYR A CA 1
ATOM 725 C C . TYR A 1 101 ? -26.103 -5.891 23.021 1.00 79.19 101 TYR A C 1
ATOM 727 O O . TYR A 1 101 ? -25.659 -5.769 21.877 1.00 79.19 101 TYR A O 1
ATOM 735 N N . SER A 1 102 ? -26.684 -4.880 23.673 1.00 76.88 102 SER A N 1
ATOM 736 C CA . SER A 1 102 ? -26.781 -3.534 23.112 1.00 76.88 102 SER A CA 1
ATOM 737 C C . SER A 1 102 ? -25.389 -2.921 22.971 1.00 76.88 102 SER A C 1
ATOM 739 O O . SER A 1 102 ? -24.650 -2.773 23.942 1.00 76.88 102 SER A O 1
ATOM 741 N N . LEU A 1 103 ? -25.042 -2.537 21.745 1.00 78.94 103 LEU A N 1
ATOM 742 C CA . LEU A 1 103 ? -23.810 -1.817 21.414 1.00 78.94 103 LEU A CA 1
ATOM 743 C C . LEU A 1 103 ? -23.964 -0.291 21.560 1.00 78.94 103 LEU A C 1
ATOM 745 O O . LEU A 1 103 ? -23.087 0.461 21.131 1.00 78.94 103 LEU A O 1
ATOM 749 N N . LYS A 1 104 ? -25.083 0.181 22.119 1.00 82.12 104 LYS A N 1
ATOM 750 C CA . LYS A 1 104 ? -25.439 1.599 22.120 1.00 82.12 104 LYS A CA 1
ATOM 751 C C . LYS A 1 104 ? -24.515 2.415 23.020 1.00 82.12 104 LYS A C 1
ATOM 753 O O . LYS A 1 104 ? -24.328 2.096 24.192 1.00 82.12 104 LYS A O 1
ATOM 758 N N . ILE A 1 105 ? -23.961 3.497 22.477 1.00 80.75 105 ILE A N 1
ATOM 759 C CA . ILE A 1 105 ? -23.100 4.424 23.219 1.00 80.75 105 ILE A CA 1
ATOM 760 C C . ILE A 1 105 ? -23.912 5.659 23.613 1.00 80.75 105 ILE A C 1
ATOM 762 O O . ILE A 1 105 ? -24.594 6.257 22.779 1.00 80.75 105 ILE A O 1
ATOM 766 N N . TYR A 1 106 ? -23.783 6.076 24.871 1.00 79.38 106 TYR A N 1
ATOM 767 C CA . TYR A 1 106 ? -24.361 7.314 25.392 1.00 79.38 106 TYR A CA 1
ATOM 768 C C . TYR A 1 106 ? -23.286 8.407 25.540 1.00 79.38 106 TYR A C 1
ATOM 770 O O . TYR A 1 106 ? -22.117 8.083 25.766 1.00 79.38 106 TYR A O 1
ATOM 778 N N . PRO A 1 107 ? -23.643 9.702 25.439 1.00 79.88 107 PRO A N 1
ATOM 779 C CA . PRO A 1 107 ? -24.981 10.249 25.185 1.00 79.88 107 PRO A CA 1
ATOM 780 C C . PRO A 1 107 ? -25.445 10.083 23.726 1.00 79.88 107 PRO A C 1
ATOM 782 O O . PRO A 1 107 ? -24.638 10.089 22.794 1.00 79.88 107 PRO A O 1
ATOM 785 N N . SER A 1 108 ? -26.765 9.964 23.535 1.00 76.62 108 SER A N 1
ATOM 786 C CA . SER A 1 108 ? -27.386 9.862 22.207 1.00 76.62 108 SER A CA 1
ATOM 787 C C . SER A 1 108 ? -27.129 11.133 21.391 1.00 76.62 108 SER A C 1
ATOM 789 O O . SER A 1 108 ? -27.389 12.242 21.856 1.00 76.62 108 SER A O 1
ATOM 791 N N . 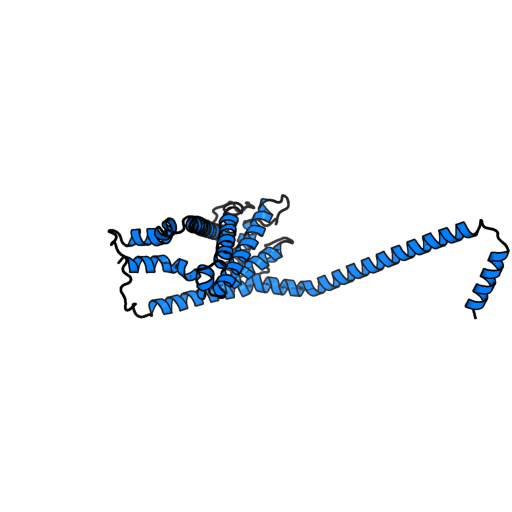SER A 1 109 ? -26.620 10.984 20.166 1.00 74.88 109 SER A N 1
ATOM 792 C CA . SER A 1 109 ? -26.426 12.111 19.246 1.00 74.88 109 SER A CA 1
ATOM 793 C C . SER A 1 109 ? -27.748 12.471 18.572 1.00 74.88 109 SER A C 1
ATOM 795 O O . SER A 1 109 ? -28.486 11.577 18.165 1.00 74.88 109 SER A O 1
ATOM 797 N N . LYS A 1 110 ? -28.017 13.768 18.369 1.00 81.25 110 LYS A N 1
ATOM 798 C CA . LYS A 1 110 ? -29.155 14.226 17.548 1.00 81.25 110 LYS A CA 1
ATOM 799 C C . LYS A 1 110 ? -29.046 13.742 16.094 1.00 81.25 110 LYS A C 1
ATOM 801 O O . LYS A 1 110 ? -30.058 13.503 15.451 1.00 81.25 110 LYS A O 1
ATOM 806 N N . SER A 1 111 ? -27.820 13.573 15.591 1.00 87.81 111 SER A N 1
ATOM 807 C CA . SER A 1 111 ? -27.528 13.024 14.265 1.00 87.81 111 SER A CA 1
ATOM 808 C C . SER A 1 111 ? -26.606 11.798 14.392 1.00 87.81 111 SER A C 1
ATOM 810 O O . SER A 1 111 ? -25.391 11.946 14.586 1.00 87.81 111 SER A O 1
ATOM 812 N N . PRO A 1 112 ? -27.143 10.562 14.323 1.00 83.19 112 PRO A N 1
ATOM 813 C CA . PRO A 1 112 ? -26.347 9.349 14.521 1.00 83.19 112 PRO A CA 1
ATOM 814 C C . PRO A 1 112 ? -25.288 9.166 13.426 1.00 83.19 112 PRO A C 1
ATOM 816 O O . PRO A 1 112 ? -24.162 8.781 13.731 1.00 83.19 112 PRO A O 1
ATOM 819 N N . GLY A 1 113 ? -25.600 9.537 12.177 1.00 86.19 113 GLY A N 1
ATOM 820 C CA . GLY A 1 113 ? -24.664 9.462 11.050 1.00 86.19 113 GLY A CA 1
ATOM 821 C C . GLY A 1 113 ? -23.462 10.399 11.189 1.00 86.19 113 GLY A C 1
ATOM 822 O O . GLY A 1 113 ? -22.321 9.955 11.077 1.00 86.19 113 GLY A O 1
ATOM 823 N N . LEU A 1 114 ? -23.697 11.679 11.501 1.00 86.06 114 LEU A N 1
ATOM 824 C CA . LEU A 1 114 ? -22.614 12.654 11.680 1.00 86.06 114 LEU A CA 1
ATOM 825 C C . LEU A 1 114 ? -21.773 12.334 12.925 1.00 86.06 114 LEU A C 1
ATOM 827 O O . LEU A 1 114 ? -20.550 12.471 12.909 1.00 86.06 114 LEU A O 1
ATOM 831 N N . GLY A 1 115 ? -22.418 11.846 13.991 1.00 85.19 115 GLY A N 1
ATOM 832 C CA . GLY A 1 115 ? -21.729 11.336 15.175 1.00 85.19 115 GLY A CA 1
ATOM 833 C C . GLY A 1 115 ? -20.830 10.138 14.860 1.00 85.19 115 GLY A C 1
ATOM 834 O O . GLY A 1 115 ? -19.698 10.090 15.335 1.00 85.19 115 GLY A O 1
ATOM 835 N N . ALA A 1 116 ? -21.297 9.201 14.030 1.00 86.56 116 ALA A N 1
ATOM 836 C CA . ALA A 1 116 ? -20.518 8.036 13.611 1.00 86.56 116 ALA A CA 1
ATOM 837 C C . ALA A 1 116 ? -19.340 8.434 12.714 1.00 86.56 116 ALA A C 1
ATOM 839 O O . ALA A 1 116 ? -18.240 7.910 12.878 1.00 86.56 116 ALA A O 1
ATOM 840 N N . LEU A 1 117 ? -19.537 9.403 11.817 1.00 87.88 117 LEU A N 1
ATOM 841 C CA . LEU A 1 117 ? -18.474 9.936 10.967 1.00 87.88 117 LEU A CA 1
ATOM 842 C C . LEU A 1 117 ? -17.380 10.612 11.804 1.00 87.88 117 LEU A C 1
ATOM 844 O O . LEU A 1 117 ? -16.196 10.316 11.645 1.00 87.88 117 LEU A O 1
ATOM 848 N N . LYS A 1 118 ? -17.783 11.458 12.760 1.00 87.38 118 LYS A N 1
ATOM 849 C CA . LYS A 1 118 ? -16.868 12.109 13.704 1.00 87.38 118 LYS A CA 1
ATOM 850 C C . LYS A 1 118 ? -16.081 11.091 14.526 1.00 87.38 118 LYS A C 1
ATOM 852 O O . LYS A 1 118 ? -14.882 11.266 14.712 1.00 87.38 118 LYS A O 1
ATOM 857 N N . ASP A 1 119 ? -16.725 10.036 15.012 1.00 85.44 119 ASP A N 1
ATOM 858 C CA . ASP A 1 119 ? -16.033 8.992 15.772 1.00 85.44 119 ASP A CA 1
ATOM 859 C C . ASP A 1 119 ? -15.045 8.206 14.915 1.00 85.44 119 ASP A C 1
ATOM 861 O O . ASP A 1 119 ? -13.951 7.897 15.383 1.00 85.44 119 ASP A O 1
ATOM 865 N N . THR A 1 120 ? -15.422 7.925 13.666 1.00 86.00 120 THR A N 1
ATOM 866 C CA . THR A 1 120 ? -14.619 7.141 12.723 1.00 86.00 120 THR A CA 1
ATOM 867 C C . THR A 1 120 ? -13.347 7.882 12.323 1.00 86.00 120 THR A C 1
ATOM 869 O O . THR A 1 120 ? -12.263 7.319 12.417 1.00 86.00 120 THR A O 1
ATOM 872 N N . PHE A 1 121 ? -13.456 9.157 11.938 1.00 85.94 121 PHE A N 1
ATOM 873 C CA . PHE A 1 121 ? -12.313 9.917 11.421 1.00 85.94 121 PHE A CA 1
ATOM 874 C C . PHE A 1 121 ? -11.578 10.726 12.493 1.00 85.94 121 PHE A C 1
ATOM 876 O O . PHE A 1 121 ? -10.351 10.750 12.516 1.00 85.94 121 PHE A O 1
ATOM 883 N N . ALA A 1 122 ? -12.297 11.388 13.406 1.00 86.06 122 ALA A N 1
ATOM 884 C CA . ALA A 1 122 ? -11.667 12.282 14.379 1.00 86.06 122 ALA A CA 1
ATOM 885 C C . ALA A 1 122 ? -11.221 11.567 15.661 1.00 86.06 122 ALA A C 1
ATOM 887 O O . ALA A 1 122 ? -10.419 12.128 16.409 1.00 86.06 122 ALA A O 1
ATOM 888 N N . MET A 1 123 ? -11.746 10.365 15.938 1.00 88.56 123 MET A N 1
ATOM 889 C CA . MET A 1 123 ? -11.393 9.525 17.093 1.00 88.56 123 MET A CA 1
ATOM 890 C C . MET A 1 123 ? -11.217 10.341 18.394 1.00 88.56 123 MET A C 1
ATOM 892 O O . MET A 1 123 ? -10.147 10.335 19.013 1.00 88.56 123 MET A O 1
ATOM 896 N N . PRO A 1 124 ? -12.245 11.099 18.828 1.00 86.69 124 PRO A N 1
ATOM 897 C CA . PRO A 1 124 ? -12.095 12.140 19.847 1.00 86.69 124 PRO A CA 1
ATOM 898 C C . PRO A 1 124 ? -11.658 11.604 21.217 1.00 86.69 124 PRO A C 1
ATOM 900 O O . PRO A 1 124 ? -10.976 12.311 21.956 1.00 86.69 124 PRO A O 1
ATOM 903 N N . GLN A 1 125 ? -12.019 10.363 21.553 1.00 87.44 125 GLN A N 1
ATOM 904 C CA . GLN A 1 125 ? -11.576 9.703 22.785 1.00 87.44 125 GLN A CA 1
ATOM 905 C C . GLN A 1 125 ? -10.066 9.434 22.765 1.00 87.44 125 GLN A C 1
ATOM 907 O O . GLN A 1 125 ? -9.369 9.703 23.743 1.00 87.44 125 GLN A O 1
ATOM 912 N N . LEU A 1 126 ? -9.539 8.984 21.623 1.00 89.25 126 LEU A N 1
ATOM 913 C CA . LEU A 1 12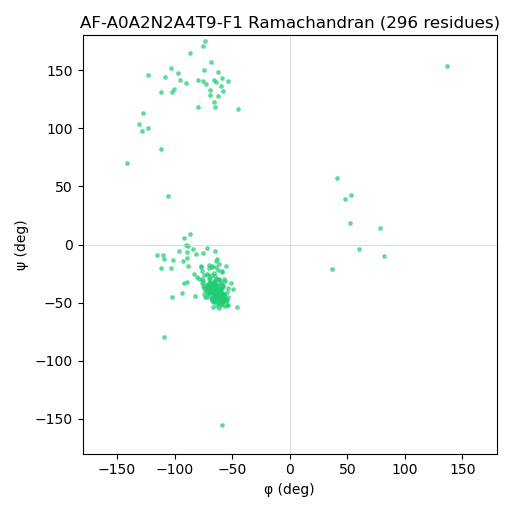6 ? -8.114 8.722 21.452 1.00 89.25 126 LEU A CA 1
ATOM 914 C C . LEU A 1 126 ? -7.291 10.006 21.584 1.00 89.25 126 LEU A C 1
ATOM 916 O O . LEU A 1 126 ? -6.281 10.019 22.286 1.00 89.25 126 LEU A O 1
ATOM 920 N N . ARG A 1 127 ? -7.776 11.099 20.980 1.00 93.06 127 ARG A N 1
ATOM 921 C CA . ARG A 1 127 ? -7.155 12.426 21.078 1.00 93.06 127 ARG A CA 1
ATOM 922 C C . ARG A 1 127 ? -7.034 12.915 22.522 1.00 93.06 127 ARG A C 1
ATOM 924 O O . ARG A 1 127 ? -6.044 13.552 22.857 1.00 93.06 127 ARG A O 1
ATOM 931 N N . ARG A 1 128 ? -8.015 12.609 23.379 1.00 91.19 128 ARG A N 1
ATOM 932 C CA . ARG A 1 128 ? -8.007 13.004 24.799 1.00 91.19 128 ARG A CA 1
ATOM 933 C C . ARG A 1 128 ? -7.034 12.182 25.643 1.00 91.19 128 ARG A C 1
ATOM 935 O O . ARG A 1 128 ? -6.336 12.752 26.469 1.00 91.19 128 ARG A O 1
ATOM 942 N N . HIS A 1 129 ? -6.976 10.864 25.450 1.00 92.56 129 HIS A N 1
ATOM 943 C CA . HIS A 1 129 ? -6.176 9.985 26.316 1.00 92.56 129 HIS A CA 1
ATOM 944 C C . HIS A 1 129 ? -4.728 9.791 25.849 1.00 92.56 129 HIS A C 1
ATOM 946 O O . HIS A 1 129 ? -3.837 9.578 26.671 1.00 92.56 129 HIS A O 1
ATOM 952 N N . LYS A 1 130 ? -4.480 9.809 24.535 1.00 92.75 130 LYS A N 1
ATOM 953 C CA . LYS A 1 130 ? -3.159 9.579 23.929 1.00 92.75 130 LYS A CA 1
ATOM 954 C C . LYS A 1 130 ? -2.965 10.519 22.724 1.00 92.75 130 LYS A C 1
ATOM 956 O O . LYS A 1 130 ? -2.941 10.045 21.586 1.00 92.75 130 LYS A O 1
ATOM 961 N N . PRO A 1 131 ? -2.798 11.838 22.950 1.00 93.88 131 PRO A N 1
ATOM 962 C CA . PRO A 1 131 ? -2.755 12.837 21.877 1.00 93.88 131 PRO A CA 1
ATOM 963 C C . PRO A 1 131 ? -1.611 12.603 20.884 1.00 93.88 131 PRO A C 1
ATOM 965 O O . PRO A 1 131 ? -1.820 12.717 19.682 1.00 93.88 131 PRO A O 1
ATOM 968 N N . LEU A 1 132 ? -0.428 12.193 21.358 1.00 94.69 132 LEU A N 1
ATOM 969 C CA . LEU A 1 132 ? 0.706 11.897 20.477 1.00 94.69 132 LEU A CA 1
ATOM 970 C C . LEU A 1 132 ? 0.397 10.746 19.509 1.00 94.69 132 LEU A C 1
ATOM 972 O O . LEU A 1 132 ? 0.644 10.856 18.313 1.00 94.69 132 LEU A O 1
ATOM 976 N N . PHE A 1 133 ? -0.190 9.657 20.016 1.00 93.50 133 PHE A N 1
ATOM 977 C CA . PHE A 1 133 ? -0.584 8.526 19.174 1.00 93.50 133 PHE A CA 1
ATOM 978 C C . PHE A 1 133 ? -1.658 8.937 18.162 1.00 93.50 133 PHE A C 1
ATOM 980 O O . PHE A 1 133 ? -1.603 8.508 17.015 1.00 93.50 133 PHE A O 1
ATOM 987 N N . TRP A 1 134 ? -2.589 9.806 18.564 1.00 95.06 134 TRP A N 1
ATOM 988 C CA . TRP A 1 134 ? -3.601 10.360 17.668 1.00 95.06 134 TRP A CA 1
ATOM 989 C C . TRP A 1 134 ? -2.992 11.178 16.520 1.00 95.06 134 TRP A C 1
ATOM 991 O O . TRP A 1 134 ? -3.404 10.984 15.382 1.00 95.06 134 TRP A O 1
ATOM 1001 N N . VAL A 1 135 ? -1.987 12.027 16.779 1.00 95.50 135 VAL A N 1
ATOM 1002 C CA . VAL A 1 135 ? -1.316 12.812 15.722 1.00 95.50 135 VAL A CA 1
ATOM 1003 C C . VAL A 1 135 ? -0.702 11.893 14.666 1.00 95.50 135 VAL A C 1
ATOM 1005 O O . VAL A 1 135 ? -1.021 12.026 13.487 1.00 95.50 135 VAL A O 1
ATOM 1008 N N . PHE A 1 136 ? 0.110 10.914 15.081 1.00 95.88 136 PHE A N 1
ATOM 1009 C CA . PHE A 1 136 ? 0.697 9.945 14.149 1.00 95.88 136 PHE A CA 1
ATOM 1010 C C . PHE A 1 136 ? -0.371 9.145 13.396 1.00 95.88 136 PHE A C 1
ATOM 1012 O O . PHE A 1 136 ? -0.213 8.878 12.209 1.00 95.88 136 PHE A O 1
ATOM 1019 N N . LEU A 1 137 ? -1.474 8.789 14.060 1.00 92.56 137 LEU A N 1
ATOM 1020 C CA . LEU A 1 137 ? -2.584 8.072 13.438 1.00 92.56 137 LEU A CA 1
ATOM 1021 C C . LEU A 1 137 ? -3.283 8.897 12.354 1.00 92.56 137 LEU A C 1
ATOM 1023 O O . LEU A 1 137 ? -3.580 8.359 11.291 1.00 92.56 137 LEU A O 1
ATOM 1027 N N . VAL A 1 138 ? -3.537 10.183 12.598 1.00 92.81 138 VAL A N 1
ATOM 1028 C CA . VAL A 1 138 ? -4.171 11.071 11.614 1.00 92.81 138 VAL A CA 1
ATOM 1029 C C . VAL A 1 138 ? -3.247 11.310 10.425 1.00 92.81 138 VAL A C 1
ATOM 1031 O O . VAL A 1 138 ? -3.696 11.169 9.291 1.00 92.81 138 VAL A O 1
ATOM 1034 N N . ILE A 1 139 ? -1.963 11.597 10.674 1.00 95.06 139 ILE A N 1
ATOM 1035 C CA . ILE A 1 139 ? -0.960 11.768 9.613 1.00 95.06 139 ILE A CA 1
ATOM 1036 C C . ILE A 1 139 ? -0.902 10.507 8.744 1.00 95.06 139 ILE A C 1
ATOM 1038 O O . ILE A 1 139 ? -1.048 10.607 7.531 1.00 95.06 139 ILE A O 1
ATOM 1042 N N . PHE A 1 140 ? -0.819 9.324 9.362 1.00 93.81 140 PHE A N 1
ATOM 1043 C CA . PHE A 1 140 ? -0.810 8.049 8.645 1.00 93.81 140 PHE A CA 1
ATOM 1044 C C . PHE A 1 140 ? -2.020 7.882 7.716 1.00 93.81 140 PHE A C 1
ATOM 1046 O O . PHE A 1 140 ? -1.846 7.536 6.554 1.00 93.81 140 PHE A O 1
ATOM 1053 N N . HIS A 1 141 ? -3.244 8.142 8.192 1.00 91.44 141 HIS A N 1
ATOM 1054 C CA . HIS A 1 141 ? -4.446 7.956 7.368 1.00 91.44 141 HIS A CA 1
ATOM 1055 C C . HIS A 1 141 ? -4.562 8.996 6.251 1.00 91.44 141 HIS A C 1
ATOM 1057 O O . HIS A 1 141 ? -4.930 8.638 5.136 1.00 91.44 141 HIS A O 1
ATOM 1063 N N . ILE A 1 142 ? -4.243 10.266 6.526 1.00 92.88 142 ILE A N 1
ATOM 1064 C CA . ILE A 1 142 ? -4.246 11.319 5.500 1.00 92.88 142 ILE A CA 1
ATOM 1065 C C . ILE A 1 142 ? -3.228 10.978 4.411 1.00 92.88 142 ILE A C 1
ATOM 1067 O O . ILE A 1 142 ? -3.560 11.012 3.227 1.00 92.88 142 ILE A O 1
ATOM 1071 N N . SER A 1 143 ? -2.013 10.592 4.802 1.00 94.69 143 SER A N 1
ATOM 1072 C CA . SER A 1 143 ? -0.971 10.206 3.858 1.00 94.69 143 SER A CA 1
ATOM 1073 C C . SER A 1 143 ? -1.312 8.922 3.103 1.00 94.69 143 SER A C 1
ATOM 1075 O O . SER A 1 143 ? -1.048 8.852 1.911 1.00 94.69 143 SER A O 1
ATOM 1077 N N . LEU A 1 144 ? -1.972 7.945 3.733 1.00 91.81 144 LEU A N 1
ATOM 1078 C CA . LEU A 1 144 ? -2.448 6.732 3.059 1.00 91.81 144 LEU A CA 1
ATOM 1079 C C . LEU A 1 144 ? -3.508 7.052 1.995 1.00 91.81 144 LEU A C 1
ATOM 1081 O O . LEU A 1 144 ? -3.451 6.502 0.899 1.00 91.81 144 LEU A O 1
ATOM 1085 N N . ILE A 1 145 ? -4.439 7.970 2.279 1.00 91.44 145 ILE A N 1
ATOM 1086 C CA . ILE A 1 145 ? -5.419 8.445 1.288 1.00 91.44 145 ILE A CA 1
ATOM 1087 C C . ILE A 1 145 ? -4.708 9.157 0.132 1.00 91.44 145 ILE A C 1
ATOM 1089 O O . ILE A 1 145 ? -5.005 8.882 -1.026 1.00 91.44 145 ILE A O 1
ATOM 1093 N N . MET A 1 146 ? -3.742 10.029 0.425 1.00 91.75 146 MET A N 1
ATOM 1094 C CA . MET A 1 146 ? -2.945 10.704 -0.605 1.00 91.75 146 MET A CA 1
ATOM 1095 C C . MET A 1 146 ? -2.117 9.719 -1.447 1.00 91.75 146 MET A C 1
ATOM 1097 O O . MET A 1 146 ? -2.017 9.895 -2.656 1.00 91.75 146 MET A O 1
ATOM 1101 N N . LEU A 1 147 ? -1.566 8.661 -0.845 1.00 91.62 147 LEU A N 1
ATOM 1102 C CA . LEU A 1 147 ? -0.862 7.583 -1.552 1.00 91.62 147 LEU A CA 1
ATOM 1103 C C . LEU A 1 147 ? -1.798 6.787 -2.453 1.00 91.62 147 LEU A C 1
ATOM 1105 O O . LEU A 1 147 ? -1.416 6.458 -3.574 1.00 91.62 147 LEU A O 1
ATOM 1109 N N . LEU A 1 148 ? -3.017 6.505 -1.988 1.00 90.69 148 LEU A N 1
ATOM 1110 C CA . LEU A 1 148 ? -4.040 5.868 -2.810 1.00 90.69 148 LEU A CA 1
ATOM 1111 C C . LEU A 1 148 ? -4.382 6.750 -4.015 1.00 90.69 148 LEU A C 1
ATOM 1113 O O . LEU A 1 148 ? -4.413 6.249 -5.132 1.00 90.69 148 LEU A O 1
ATOM 1117 N N . LEU A 1 149 ? -4.559 8.060 -3.815 1.00 90.44 149 LEU A N 1
ATOM 1118 C CA . LEU A 1 149 ? -4.749 9.006 -4.918 1.00 90.44 149 LEU A CA 1
ATOM 1119 C C . LEU A 1 149 ? -3.542 9.046 -5.862 1.00 90.44 149 LEU A C 1
ATOM 1121 O O . LEU A 1 149 ? -3.736 9.092 -7.068 1.00 90.44 149 LEU A O 1
ATOM 1125 N N . GLY A 1 150 ? -2.315 8.970 -5.341 1.00 89.06 150 GLY A N 1
ATOM 1126 C CA . GLY A 1 150 ? -1.100 8.877 -6.153 1.00 89.06 150 GLY A CA 1
ATOM 1127 C C . GLY A 1 150 ? -1.008 7.588 -6.977 1.00 89.06 150 GLY A C 1
ATOM 1128 O O . GLY A 1 150 ? -0.521 7.625 -8.097 1.00 89.06 150 GLY A O 1
ATOM 1129 N N . HIS A 1 151 ? -1.508 6.458 -6.471 1.00 89.44 151 HIS A N 1
ATOM 1130 C CA . HIS A 1 151 ? -1.593 5.217 -7.253 1.00 89.44 151 HIS A CA 1
ATOM 1131 C C . HIS A 1 151 ? -2.714 5.273 -8.294 1.00 89.44 151 HIS A C 1
ATOM 1133 O O . HIS A 1 151 ? -2.536 4.787 -9.406 1.00 89.44 151 HIS A O 1
ATOM 1139 N N . LEU A 1 152 ? -3.852 5.892 -7.963 1.00 88.56 152 LEU A N 1
ATOM 1140 C CA . LEU A 1 152 ? -4.919 6.141 -8.935 1.00 88.56 152 LEU A CA 1
ATOM 1141 C C . LEU A 1 152 ? -4.462 7.102 -10.038 1.00 88.56 152 LEU A C 1
ATOM 1143 O O . LEU A 1 152 ? -4.852 6.912 -11.179 1.00 88.56 152 LEU A O 1
ATOM 1147 N N . ASP A 1 153 ? -3.610 8.077 -9.714 1.00 88.06 153 ASP A N 1
ATOM 1148 C CA . ASP A 1 153 ? -3.003 9.019 -10.661 1.00 88.06 153 ASP A CA 1
ATOM 1149 C C . ASP A 1 153 ? -2.106 8.340 -11.710 1.00 88.06 153 ASP A C 1
ATOM 1151 O O . ASP A 1 153 ? -1.872 8.907 -12.770 1.00 88.06 153 ASP A O 1
ATOM 1155 N N . ILE A 1 154 ? -1.595 7.133 -11.447 1.00 85.88 154 ILE A N 1
ATOM 1156 C CA . ILE A 1 154 ? -0.824 6.365 -12.439 1.00 85.88 154 ILE A CA 1
ATOM 1157 C C . ILE A 1 154 ? -1.747 5.734 -13.491 1.00 85.88 154 ILE A C 1
ATOM 1159 O O . ILE A 1 154 ? -1.297 5.431 -14.593 1.00 85.88 154 ILE A O 1
ATOM 1163 N N . LEU A 1 155 ? -3.031 5.524 -13.181 1.00 85.12 155 LEU A N 1
ATOM 1164 C CA . LEU A 1 155 ? -3.947 4.891 -14.123 1.00 85.12 155 LEU A CA 1
ATOM 1165 C C . LEU A 1 155 ? -4.120 5.770 -15.371 1.00 85.12 155 LEU A C 1
ATOM 1167 O O . LEU A 1 155 ? -4.311 6.979 -15.245 1.00 85.12 155 LEU A O 1
ATOM 1171 N N . PRO A 1 156 ? -4.168 5.179 -16.578 1.00 75.62 156 PRO A N 1
ATOM 1172 C CA . PRO A 1 156 ? -4.232 5.938 -17.830 1.00 75.62 156 PRO A CA 1
ATOM 1173 C C . PRO A 1 156 ? -5.483 6.826 -17.955 1.00 75.62 156 PRO A C 1
ATOM 1175 O O . PRO A 1 156 ? -5.522 7.726 -18.786 1.00 75.62 156 PRO A O 1
ATOM 1178 N N . SER A 1 157 ? -6.520 6.583 -17.148 1.00 80.12 157 SER A N 1
ATOM 1179 C CA . SER A 1 157 ? -7.771 7.347 -17.145 1.00 80.12 157 SER A CA 1
ATOM 1180 C C . SER A 1 157 ? -7.810 8.513 -16.149 1.00 80.12 157 SER A C 1
ATOM 1182 O O . SER A 1 157 ? -8.711 9.346 -16.243 1.00 80.12 157 SER A O 1
ATOM 1184 N N . ILE A 1 158 ? -6.888 8.580 -15.183 1.00 81.06 158 ILE A N 1
ATOM 1185 C CA . ILE A 1 158 ? -6.916 9.557 -14.087 1.00 81.06 158 ILE A CA 1
ATOM 1186 C C . ILE A 1 158 ? -5.559 10.260 -14.039 1.00 81.06 158 ILE A C 1
ATOM 1188 O O . ILE A 1 158 ? -4.557 9.650 -13.700 1.00 81.06 158 ILE A O 1
ATOM 1192 N N . SER A 1 159 ? -5.527 11.560 -14.344 1.00 79.62 159 SER A N 1
ATOM 1193 C CA . SER A 1 159 ? -4.292 12.351 -14.339 1.00 79.62 159 SER A CA 1
ATOM 1194 C C . SER A 1 159 ? -4.464 13.621 -13.501 1.00 79.62 159 SER A C 1
ATOM 1196 O O . SER A 1 159 ? -5.044 14.613 -13.934 1.00 79.62 159 SER A O 1
ATOM 1198 N N . ILE A 1 160 ? -4.005 13.548 -12.256 1.00 81.62 160 ILE A N 1
ATOM 1199 C CA . ILE A 1 160 ? -3.863 14.629 -11.275 1.00 81.62 160 ILE A CA 1
ATOM 1200 C C . ILE A 1 160 ? -2.560 15.402 -11.531 1.00 81.62 160 ILE A C 1
ATOM 1202 O O . ILE A 1 160 ? -2.556 16.631 -11.495 1.00 81.62 160 ILE A O 1
ATOM 1206 N N . VAL A 1 161 ? -1.453 14.693 -11.780 1.00 81.62 161 VAL A N 1
ATOM 1207 C CA . VAL A 1 161 ? -0.126 15.270 -12.073 1.00 81.62 161 VAL A CA 1
ATOM 1208 C C . VAL A 1 161 ? 0.216 15.063 -13.557 1.00 81.62 161 VAL A C 1
ATOM 1210 O O . VAL A 1 161 ? -0.123 14.009 -14.096 1.00 81.62 161 VAL A O 1
ATOM 1213 N N . PRO A 1 162 ? 0.900 16.006 -14.241 1.00 81.94 162 PRO A N 1
ATOM 1214 C CA . PRO A 1 162 ? 1.290 15.826 -15.641 1.00 81.94 162 PRO A CA 1
ATOM 1215 C C . PRO A 1 162 ? 2.067 14.524 -15.883 1.00 81.94 162 PRO A C 1
ATOM 1217 O O . PRO A 1 162 ? 2.929 14.157 -15.088 1.00 81.94 162 PRO A O 1
ATOM 1220 N N . GLU A 1 163 ? 1.804 13.852 -17.004 1.00 78.06 163 GLU A N 1
ATOM 1221 C CA . GLU A 1 163 ? 2.425 12.562 -17.364 1.00 78.06 163 GLU A CA 1
ATOM 1222 C C . GLU A 1 163 ? 3.949 12.641 -17.521 1.00 78.06 163 GLU A C 1
ATOM 1224 O O . GLU A 1 163 ? 4.659 11.686 -17.209 1.00 78.06 163 GLU A O 1
ATOM 1229 N N . SER A 1 164 ? 4.458 13.807 -17.929 1.00 76.56 164 SER A N 1
ATOM 1230 C CA . SER A 1 164 ? 5.892 14.092 -18.035 1.00 76.56 164 SER A CA 1
ATOM 1231 C C . SER A 1 164 ? 6.576 14.328 -16.684 1.00 76.56 164 SER A C 1
ATOM 1233 O O . SER A 1 164 ? 7.801 14.461 -16.622 1.00 76.56 164 SER A O 1
ATOM 1235 N N . SER A 1 165 ? 5.812 14.401 -15.590 1.00 78.69 165 SER A N 1
ATOM 1236 C CA . SER A 1 165 ? 6.369 14.589 -14.256 1.00 78.69 165 SER A CA 1
ATOM 1237 C C . SER A 1 165 ? 7.127 13.343 -13.805 1.00 78.69 165 SER A C 1
ATOM 1239 O O . SER A 1 165 ? 6.626 12.218 -13.855 1.00 78.69 165 SER A O 1
ATOM 1241 N N . ARG A 1 166 ? 8.333 13.563 -13.278 1.00 74.69 166 ARG A N 1
ATOM 1242 C CA . ARG A 1 166 ? 9.114 12.536 -12.565 1.00 74.69 166 ARG A CA 1
ATOM 1243 C C . ARG A 1 166 ? 8.605 12.294 -11.146 1.00 74.69 166 ARG A C 1
ATOM 1245 O O . ARG A 1 166 ? 8.929 11.283 -10.530 1.00 74.69 166 ARG A O 1
ATOM 1252 N N . HIS A 1 167 ? 7.843 13.243 -10.612 1.00 79.38 167 HIS A N 1
ATOM 1253 C CA . HIS A 1 167 ? 7.347 13.205 -9.247 1.00 79.38 167 HIS A CA 1
ATOM 1254 C C . HIS A 1 167 ? 5.880 12.787 -9.245 1.00 79.38 167 HIS A C 1
ATOM 1256 O O . HIS A 1 167 ? 5.064 13.370 -9.961 1.00 79.38 167 HIS A O 1
ATOM 1262 N N . MET A 1 168 ? 5.549 11.818 -8.394 1.00 77.44 168 MET A N 1
ATOM 1263 C CA . MET A 1 168 ? 4.166 11.507 -8.040 1.00 77.44 168 MET A CA 1
ATOM 1264 C C . MET A 1 168 ? 3.588 12.579 -7.104 1.00 77.44 168 MET A C 1
ATOM 1266 O O . MET A 1 168 ? 4.300 13.474 -6.632 1.00 77.44 168 MET A O 1
ATOM 1270 N N . VAL A 1 169 ? 2.293 12.461 -6.795 1.00 79.81 169 VAL A N 1
ATOM 1271 C CA . VAL A 1 169 ? 1.594 13.304 -5.815 1.00 79.81 169 VAL A CA 1
ATOM 1272 C C . VAL A 1 169 ? 2.427 13.457 -4.534 1.00 79.81 169 VAL A C 1
ATOM 1274 O O . VAL A 1 169 ? 2.704 12.497 -3.817 1.00 79.81 169 VAL A O 1
ATOM 1277 N N . GLY A 1 170 ? 2.836 14.697 -4.252 1.00 76.31 170 GLY A N 1
ATOM 1278 C CA . GLY A 1 170 ? 3.579 15.055 -3.045 1.00 76.31 170 GLY A CA 1
ATOM 1279 C C . GLY A 1 170 ? 5.076 14.728 -3.044 1.00 76.31 170 GLY A C 1
ATOM 1280 O O . GLY A 1 170 ? 5.667 14.773 -1.970 1.00 76.31 170 GLY A O 1
ATOM 1281 N N . ALA A 1 171 ? 5.692 14.415 -4.193 1.00 79.75 171 ALA A N 1
ATOM 1282 C CA . ALA A 1 171 ? 7.152 14.321 -4.381 1.00 79.75 171 ALA A CA 1
ATOM 1283 C C . ALA A 1 171 ? 7.898 13.503 -3.299 1.00 79.75 171 ALA A C 1
ATOM 1285 O O . ALA A 1 171 ? 8.974 13.879 -2.833 1.00 79.75 171 ALA A O 1
ATOM 1286 N N . GLY A 1 172 ? 7.296 12.397 -2.852 1.00 81.19 172 GLY A N 1
ATOM 1287 C CA . GLY A 1 172 ? 7.838 11.523 -1.805 1.00 81.19 172 GLY A CA 1
ATOM 1288 C C . GLY A 1 172 ? 7.594 11.984 -0.360 1.00 81.19 172 GLY A C 1
ATOM 1289 O O . GLY A 1 172 ? 7.794 11.200 0.562 1.00 81.19 172 GLY A O 1
ATOM 1290 N N . LEU A 1 173 ? 7.101 13.206 -0.117 1.00 88.12 173 LEU A N 1
ATOM 1291 C CA . LEU A 1 173 ? 6.729 13.673 1.229 1.00 88.12 173 LEU A CA 1
ATOM 1292 C C . LEU A 1 173 ? 5.532 12.895 1.793 1.00 88.12 173 LEU A C 1
ATOM 1294 O O . LEU A 1 173 ? 5.472 12.608 2.988 1.00 88.12 173 LEU A O 1
ATOM 1298 N N . VAL A 1 174 ? 4.579 12.535 0.929 1.00 90.94 174 VAL A N 1
ATOM 1299 C CA . VAL A 1 174 ? 3.411 11.727 1.317 1.00 90.94 174 VAL A CA 1
ATOM 1300 C C . VAL A 1 174 ? 3.858 10.367 1.856 1.00 90.94 174 VAL A C 1
ATOM 1302 O O . VAL A 1 174 ? 3.351 9.929 2.888 1.00 90.94 174 VAL A O 1
ATOM 1305 N N . GLY A 1 175 ? 4.854 9.767 1.206 1.00 90.25 175 GLY A N 1
ATOM 1306 C CA . GLY A 1 175 ? 5.523 8.538 1.611 1.00 90.25 175 GLY A CA 1
ATOM 1307 C C . GLY A 1 175 ? 6.075 8.569 3.035 1.00 90.25 175 GLY A C 1
ATOM 1308 O O . GLY A 1 175 ? 5.678 7.777 3.893 1.00 90.25 175 GLY A O 1
ATOM 1309 N N . VAL A 1 176 ? 6.854 9.610 3.352 1.00 91.56 176 VAL A N 1
ATOM 1310 C CA . VAL A 1 176 ? 7.360 9.879 4.716 1.00 91.56 176 VAL A CA 1
ATOM 1311 C C . VAL A 1 176 ? 6.235 9.956 5.737 1.00 91.56 176 VAL A C 1
ATOM 1313 O O . VAL A 1 176 ? 6.355 9.437 6.850 1.00 91.56 176 VAL A O 1
ATOM 1316 N N . GLY A 1 177 ? 5.128 10.592 5.351 1.00 94.25 177 GLY A N 1
ATOM 1317 C CA . GLY A 1 177 ? 3.927 10.698 6.169 1.00 94.25 177 GLY A CA 1
ATOM 1318 C C . GLY A 1 177 ? 3.259 9.352 6.474 1.00 94.25 177 GLY A C 1
ATOM 1319 O O . GLY A 1 177 ? 2.435 9.288 7.378 1.00 94.25 177 GLY A O 1
ATOM 1320 N N . VAL A 1 178 ? 3.628 8.263 5.800 1.00 94.50 178 VAL A N 1
ATOM 1321 C CA . VAL A 1 178 ? 3.215 6.893 6.143 1.00 94.50 178 VAL A CA 1
ATOM 1322 C C . VAL A 1 178 ? 4.337 6.135 6.852 1.00 94.50 178 VAL A C 1
ATOM 1324 O O . VAL A 1 178 ? 4.100 5.530 7.902 1.00 94.50 178 VAL A O 1
ATOM 1327 N N . THR A 1 179 ? 5.566 6.221 6.345 1.00 95.06 179 THR A N 1
ATOM 1328 C CA . THR A 1 179 ? 6.727 5.481 6.860 1.00 95.06 179 THR A CA 1
ATOM 1329 C C . THR A 1 179 ? 7.092 5.887 8.293 1.00 95.06 179 THR A C 1
ATOM 1331 O O . THR A 1 179 ? 7.285 5.023 9.153 1.00 95.06 179 THR A O 1
ATOM 1334 N N . VAL A 1 180 ? 7.102 7.186 8.622 1.00 95.75 180 VAL A N 1
ATOM 1335 C CA . VAL A 1 180 ? 7.434 7.660 9.981 1.00 95.75 180 VAL A CA 1
ATOM 1336 C C . VAL A 1 180 ? 6.388 7.223 11.020 1.00 95.75 180 VAL A C 1
ATOM 1338 O O . VAL A 1 180 ? 6.779 6.646 12.043 1.00 95.75 180 VAL A O 1
ATOM 1341 N N . PRO A 1 181 ? 5.067 7.414 10.804 1.00 96.50 181 PRO A N 1
ATOM 1342 C CA . PRO A 1 181 ? 4.068 6.854 11.711 1.00 96.50 181 PRO A CA 1
ATOM 1343 C C . PRO A 1 181 ? 4.135 5.332 11.853 1.00 96.50 181 PRO A C 1
ATOM 1345 O O . PRO A 1 181 ? 3.928 4.829 12.957 1.00 96.50 181 PRO A O 1
ATOM 1348 N N . LEU A 1 182 ? 4.455 4.590 10.787 1.00 95.25 182 LEU A N 1
ATOM 1349 C CA . LEU A 1 182 ? 4.597 3.132 10.859 1.00 95.25 182 LEU A CA 1
ATOM 1350 C C . LEU A 1 182 ? 5.735 2.693 11.765 1.00 95.25 182 LEU A C 1
ATOM 1352 O O . LEU A 1 182 ? 5.528 1.815 12.604 1.00 95.25 182 LEU A O 1
ATOM 1356 N N . LEU A 1 183 ? 6.902 3.332 11.654 1.00 96.06 183 LEU A N 1
ATOM 1357 C CA . LEU A 1 183 ? 8.009 3.101 12.581 1.00 96.06 183 LEU A CA 1
ATOM 1358 C C . LEU A 1 183 ? 7.566 3.368 14.022 1.00 96.06 183 LEU A C 1
ATOM 1360 O O . LEU A 1 183 ? 7.782 2.540 14.908 1.00 96.06 183 LEU A O 1
ATOM 1364 N N . TYR A 1 184 ? 6.867 4.479 14.256 1.00 95.69 184 TYR A N 1
ATOM 1365 C CA . TYR A 1 184 ? 6.313 4.786 15.570 1.00 95.69 184 TYR A CA 1
ATOM 1366 C C . TYR A 1 184 ? 5.328 3.708 16.065 1.00 95.69 184 TYR A C 1
ATOM 1368 O O . TYR A 1 184 ? 5.415 3.291 17.224 1.00 95.69 184 TYR A O 1
ATOM 1376 N N . PHE A 1 185 ? 4.420 3.205 15.220 1.00 94.19 185 PHE A N 1
ATOM 1377 C CA . PHE A 1 185 ? 3.478 2.141 15.591 1.00 94.19 185 PHE A CA 1
ATOM 1378 C C . PHE A 1 185 ? 4.177 0.817 15.888 1.00 94.19 185 PHE A C 1
ATOM 1380 O O . PHE A 1 185 ? 3.806 0.145 16.855 1.00 94.19 185 PHE A O 1
ATOM 1387 N N . LEU A 1 186 ? 5.197 0.469 15.104 1.00 94.31 186 LEU A N 1
ATOM 1388 C CA . LEU A 1 186 ? 6.003 -0.730 15.296 1.00 94.31 186 LEU A CA 1
ATOM 1389 C C . LEU A 1 186 ? 6.743 -0.673 16.637 1.00 94.31 186 LEU A C 1
ATOM 1391 O O . LEU A 1 186 ? 6.556 -1.554 17.476 1.00 94.31 186 LEU A O 1
ATOM 1395 N N . PHE A 1 187 ? 7.488 0.405 16.905 1.00 94.50 187 PHE A N 1
ATOM 1396 C CA . PHE A 1 187 ? 8.214 0.564 18.169 1.00 94.50 187 PHE A CA 1
ATOM 1397 C C . PHE A 1 187 ? 7.288 0.661 19.381 1.00 94.50 187 PHE A C 1
ATOM 1399 O O . PHE A 1 187 ? 7.573 0.093 20.439 1.00 94.50 187 PHE A O 1
ATOM 1406 N N . ARG A 1 188 ? 6.138 1.329 19.240 1.00 93.25 188 ARG A N 1
ATOM 1407 C CA . ARG A 1 188 ? 5.119 1.389 20.294 1.00 93.25 188 ARG A CA 1
ATOM 1408 C C . ARG A 1 188 ? 4.606 -0.001 20.668 1.00 93.25 188 ARG A C 1
ATOM 1410 O O . ARG A 1 188 ? 4.304 -0.226 21.839 1.00 93.25 188 ARG A O 1
ATOM 1417 N N . ARG A 1 189 ? 4.517 -0.929 19.713 1.00 92.69 189 ARG A N 1
ATOM 1418 C CA . ARG A 1 189 ? 3.998 -2.284 19.940 1.00 92.69 189 ARG A CA 1
ATOM 1419 C C . ARG A 1 189 ? 4.928 -3.160 20.784 1.00 92.69 189 ARG A C 1
ATOM 1421 O O . ARG A 1 189 ? 4.474 -4.143 21.356 1.00 92.69 189 ARG A O 1
ATOM 1428 N N . PHE A 1 190 ? 6.203 -2.805 20.926 1.00 92.50 190 PHE A N 1
ATOM 1429 C CA . PHE A 1 190 ? 7.118 -3.516 21.827 1.00 92.50 190 PHE A CA 1
ATOM 1430 C C . PHE A 1 190 ? 6.996 -3.083 23.298 1.00 92.50 190 PHE A C 1
ATOM 1432 O O . PHE A 1 190 ? 7.564 -3.737 24.171 1.00 92.50 190 PHE A O 1
ATOM 1439 N N . ARG A 1 191 ? 6.235 -2.021 23.599 1.00 91.50 191 ARG A N 1
ATOM 1440 C CA . ARG A 1 191 ? 6.051 -1.498 24.964 1.00 91.50 191 ARG A CA 1
ATOM 1441 C C . ARG A 1 191 ? 4.783 -2.056 25.629 1.00 91.50 191 ARG A C 1
ATOM 1443 O O . ARG A 1 191 ? 3.734 -2.173 24.991 1.00 91.50 191 ARG A O 1
ATOM 1450 N N . THR A 1 192 ? 4.852 -2.344 26.928 1.00 87.12 192 THR A N 1
ATOM 1451 C CA . THR A 1 192 ? 3.689 -2.687 27.773 1.00 87.12 192 THR A CA 1
ATOM 1452 C C . THR A 1 192 ? 2.748 -1.478 27.901 1.00 87.12 192 THR A C 1
ATOM 1454 O O . THR A 1 192 ? 3.226 -0.341 27.967 1.00 87.12 192 THR A O 1
ATOM 1457 N N . PRO A 1 193 ? 1.411 -1.659 27.894 1.00 87.00 193 PRO A N 1
ATOM 1458 C CA . PRO A 1 193 ? 0.652 -2.920 27.823 1.00 87.00 193 PRO A CA 1
ATOM 1459 C C . PRO A 1 193 ? 0.357 -3.405 26.393 1.00 87.00 193 PRO A C 1
ATOM 1461 O O . PRO A 1 193 ? -0.250 -4.451 26.194 1.00 87.00 193 PRO A O 1
ATOM 1464 N N . VAL A 1 194 ? 0.766 -2.655 25.364 1.00 87.38 194 VAL A N 1
ATOM 1465 C CA . VAL A 1 194 ? 0.407 -2.953 23.965 1.00 87.38 194 VAL A CA 1
ATOM 1466 C C . VAL A 1 194 ? 1.025 -4.270 23.493 1.00 87.38 194 VAL A C 1
ATOM 1468 O O . VAL A 1 194 ? 0.386 -5.007 22.742 1.00 87.38 194 VAL A O 1
ATOM 1471 N N . ARG A 1 195 ? 2.238 -4.588 23.959 1.00 90.06 195 ARG A N 1
ATOM 1472 C CA . ARG A 1 195 ? 2.915 -5.861 23.682 1.00 90.06 195 ARG A CA 1
ATOM 1473 C C . ARG A 1 195 ? 2.085 -7.072 24.113 1.00 90.06 195 ARG A C 1
ATOM 1475 O O . ARG A 1 195 ? 1.992 -8.029 23.359 1.00 90.06 195 ARG A O 1
ATOM 1482 N N . GLU A 1 196 ? 1.462 -7.007 25.286 1.00 89.50 196 GLU A N 1
ATOM 1483 C CA . GLU A 1 196 ? 0.704 -8.120 25.882 1.00 89.50 196 GLU A CA 1
ATOM 1484 C C . GLU A 1 196 ? -0.612 -8.394 25.144 1.00 89.50 196 GLU A C 1
ATOM 1486 O O . GLU A 1 196 ? -1.093 -9.520 25.113 1.00 89.50 196 GLU A O 1
ATOM 1491 N N . LEU A 1 197 ? -1.170 -7.371 24.495 1.00 88.19 197 LEU A N 1
ATOM 1492 C CA . LEU A 1 197 ? -2.388 -7.473 23.685 1.00 88.19 197 LEU A CA 1
ATOM 1493 C C . LEU A 1 197 ? -2.106 -7.825 22.214 1.00 88.19 197 LEU A C 1
ATOM 1495 O O . LEU A 1 197 ? -3.037 -7.989 21.421 1.00 88.19 197 LEU A O 1
ATOM 1499 N N . SER A 1 198 ? -0.834 -7.864 21.814 1.00 88.69 198 SER A N 1
ATOM 1500 C CA . SER A 1 198 ? -0.437 -8.034 20.418 1.00 88.69 198 SER A CA 1
ATOM 1501 C C . SER A 1 198 ? -0.262 -9.505 20.057 1.00 88.69 198 SER A C 1
ATOM 1503 O O . SER A 1 198 ? 0.332 -10.281 20.795 1.00 88.69 198 SER A O 1
ATOM 1505 N N . VAL A 1 199 ? -0.736 -9.871 18.868 1.00 91.69 199 VAL A N 1
ATOM 1506 C CA . VAL A 1 199 ? -0.545 -11.206 18.280 1.00 91.69 199 VAL A CA 1
ATOM 1507 C C . VAL A 1 199 ? 0.644 -11.145 17.308 1.00 91.69 199 VAL A C 1
ATOM 1509 O O . VAL A 1 199 ? 0.809 -10.102 16.669 1.00 91.69 199 VAL A O 1
ATOM 1512 N N . PRO A 1 200 ? 1.450 -12.214 17.122 1.00 90.12 200 PRO A N 1
ATOM 1513 C CA . PRO A 1 200 ? 2.572 -12.222 16.170 1.00 90.12 200 PRO A CA 1
ATOM 1514 C C . PRO A 1 200 ? 2.218 -11.716 14.763 1.00 90.12 200 PRO A C 1
ATOM 1516 O O . PRO A 1 200 ? 2.979 -10.956 14.165 1.00 90.12 200 PRO A O 1
ATOM 1519 N N . ALA A 1 201 ? 1.019 -12.048 14.276 1.00 90.19 201 ALA A N 1
ATOM 1520 C CA . ALA A 1 201 ? 0.498 -11.582 12.992 1.00 90.19 201 ALA A CA 1
ATOM 1521 C C . ALA A 1 201 ? 0.465 -10.046 12.859 1.00 90.19 201 ALA A C 1
ATOM 1523 O O . ALA A 1 201 ? 0.653 -9.518 11.766 1.00 90.19 201 ALA A O 1
ATOM 1524 N N . ASP A 1 202 ? 0.275 -9.310 13.958 1.00 89.88 202 ASP A N 1
ATOM 1525 C CA . ASP A 1 202 ? 0.256 -7.848 13.928 1.00 89.88 202 ASP A CA 1
ATOM 1526 C C . ASP A 1 202 ? 1.641 -7.253 13.654 1.00 89.88 202 ASP A C 1
ATOM 1528 O O . ASP A 1 202 ? 1.741 -6.203 13.021 1.00 89.88 202 ASP A O 1
ATOM 1532 N N . TYR A 1 203 ? 2.702 -7.896 14.153 1.00 91.94 203 TYR A N 1
ATOM 1533 C CA . TYR A 1 203 ? 4.077 -7.462 13.910 1.00 91.94 203 TYR A CA 1
ATOM 1534 C C . TYR A 1 203 ? 4.476 -7.754 12.469 1.00 91.94 203 TYR A C 1
ATOM 1536 O O . TYR A 1 203 ? 4.993 -6.865 11.802 1.00 91.94 203 TYR A O 1
ATOM 1544 N N . LEU A 1 204 ? 4.164 -8.956 11.974 1.00 92.94 204 LEU A N 1
ATOM 1545 C CA . LEU A 1 204 ? 4.428 -9.332 10.584 1.00 92.94 204 LEU A CA 1
ATOM 1546 C C . LEU A 1 204 ? 3.718 -8.394 9.608 1.00 92.94 204 LEU A C 1
ATOM 1548 O O . LEU A 1 204 ? 4.332 -7.932 8.654 1.00 92.94 204 LEU A O 1
ATOM 1552 N N . LEU A 1 205 ? 2.461 -8.044 9.885 1.00 92.50 205 LEU A N 1
ATOM 1553 C CA . LEU A 1 205 ? 1.715 -7.098 9.064 1.00 92.50 205 LEU A CA 1
ATOM 1554 C C . LEU A 1 205 ? 2.331 -5.697 9.083 1.00 92.50 205 LEU A C 1
ATOM 1556 O O . LEU A 1 205 ? 2.463 -5.090 8.028 1.00 92.50 205 LEU A O 1
ATOM 1560 N N . LEU A 1 206 ? 2.713 -5.181 10.260 1.00 92.62 206 LEU A N 1
ATOM 1561 C CA . LEU A 1 206 ? 3.364 -3.870 10.367 1.00 92.62 206 LEU A CA 1
ATOM 1562 C C . LEU A 1 206 ? 4.718 -3.838 9.650 1.00 92.62 206 LEU A C 1
ATOM 1564 O O . LEU A 1 206 ? 5.049 -2.832 9.035 1.00 92.62 206 LEU A O 1
ATOM 1568 N N . ILE A 1 207 ? 5.485 -4.925 9.722 1.00 95.12 207 ILE A N 1
ATOM 1569 C CA . ILE A 1 207 ? 6.769 -5.055 9.029 1.00 95.12 207 ILE A CA 1
ATOM 1570 C C . ILE A 1 207 ? 6.551 -5.120 7.515 1.00 95.12 207 ILE A C 1
ATOM 1572 O O . ILE A 1 207 ? 7.217 -4.398 6.780 1.00 95.12 207 ILE A O 1
ATOM 1576 N N . LEU A 1 208 ? 5.587 -5.922 7.053 1.00 95.44 208 LEU A N 1
ATOM 1577 C CA . LEU A 1 208 ? 5.229 -6.030 5.639 1.00 95.44 208 LEU A CA 1
ATOM 1578 C C . LEU A 1 208 ? 4.858 -4.667 5.052 1.00 95.44 208 LEU A C 1
ATOM 1580 O O . LEU A 1 208 ? 5.440 -4.253 4.054 1.00 95.44 208 LEU A O 1
ATOM 1584 N N . ILE A 1 209 ? 3.932 -3.946 5.691 1.00 94.44 209 ILE A N 1
ATOM 1585 C CA . ILE A 1 209 ? 3.516 -2.630 5.192 1.00 94.44 209 ILE A CA 1
ATOM 1586 C C . ILE A 1 209 ? 4.634 -1.592 5.328 1.00 94.44 209 ILE A C 1
ATOM 1588 O O . ILE A 1 209 ? 4.763 -0.740 4.459 1.00 94.44 209 ILE A O 1
ATOM 1592 N N . LEU A 1 210 ? 5.475 -1.670 6.367 1.00 95.81 210 LEU A N 1
ATOM 1593 C CA . LEU A 1 210 ? 6.642 -0.796 6.497 1.00 95.81 210 LEU A CA 1
ATOM 1594 C C . LEU A 1 210 ? 7.579 -0.963 5.301 1.00 95.81 210 LEU A C 1
ATOM 1596 O O . LEU A 1 210 ? 7.951 0.035 4.698 1.00 95.81 210 LEU A O 1
ATOM 1600 N N . PHE A 1 211 ? 7.931 -2.198 4.938 1.00 96.44 211 PHE A N 1
ATOM 1601 C CA . PHE A 1 211 ? 8.777 -2.440 3.771 1.00 96.44 211 PHE A CA 1
ATOM 1602 C C . PHE A 1 211 ? 8.077 -2.068 2.464 1.00 96.44 211 PHE A C 1
ATOM 1604 O O . PHE A 1 211 ? 8.716 -1.473 1.602 1.00 96.44 211 PHE A O 1
ATOM 1611 N N . LEU A 1 212 ? 6.777 -2.343 2.328 1.00 95.75 212 LEU A N 1
ATOM 1612 C CA . LEU A 1 212 ? 5.997 -1.951 1.152 1.00 95.75 212 LEU A CA 1
ATOM 1613 C C . LEU A 1 212 ? 6.116 -0.444 0.879 1.00 95.75 212 LEU A C 1
ATOM 1615 O O . LEU A 1 212 ? 6.489 -0.043 -0.224 1.00 95.75 212 LEU A O 1
ATOM 1619 N N . PHE A 1 213 ? 5.854 0.386 1.893 1.00 94.50 213 PHE A N 1
ATOM 1620 C CA . PHE A 1 213 ? 5.954 1.838 1.748 1.00 94.50 213 PHE A CA 1
ATOM 1621 C C . PHE A 1 213 ? 7.400 2.316 1.651 1.00 94.50 213 PHE A C 1
ATOM 1623 O O . PHE A 1 213 ? 7.683 3.168 0.821 1.00 94.50 213 PHE A O 1
ATOM 1630 N N . LEU A 1 214 ? 8.332 1.721 2.402 1.00 93.75 214 LEU A N 1
ATOM 1631 C CA . LEU A 1 214 ? 9.750 2.072 2.326 1.00 93.75 214 LEU A CA 1
ATOM 1632 C C . LEU A 1 214 ? 10.306 1.883 0.906 1.00 93.75 214 LEU A C 1
ATOM 1634 O O . LEU A 1 214 ? 10.984 2.768 0.398 1.00 93.75 214 LEU A O 1
ATOM 1638 N N . PHE A 1 215 ? 9.999 0.767 0.237 1.00 93.12 215 PHE A N 1
ATOM 1639 C CA . PHE A 1 215 ? 10.428 0.549 -1.150 1.00 93.12 215 PHE A CA 1
ATOM 1640 C C . PHE A 1 215 ? 9.734 1.498 -2.139 1.00 93.12 215 PHE A C 1
ATOM 1642 O O . PHE A 1 215 ? 10.366 1.936 -3.098 1.00 93.12 215 PHE A O 1
ATOM 1649 N N . GLY A 1 216 ? 8.476 1.873 -1.883 1.00 91.06 216 GLY A N 1
ATOM 1650 C CA . GLY A 1 216 ? 7.794 2.924 -2.647 1.00 91.06 216 GLY A CA 1
ATOM 1651 C C . GLY A 1 216 ? 8.484 4.286 -2.504 1.00 91.06 216 GLY A C 1
ATOM 1652 O O . GLY A 1 216 ? 8.750 4.962 -3.500 1.00 91.06 216 GLY A O 1
ATOM 1653 N N . ASP A 1 217 ? 8.855 4.650 -1.275 1.00 90.31 217 ASP A N 1
ATOM 1654 C CA . ASP A 1 217 ? 9.575 5.885 -0.956 1.00 90.31 217 ASP A CA 1
ATOM 1655 C C . ASP A 1 217 ? 10.955 5.905 -1.612 1.00 90.31 217 ASP A C 1
ATOM 1657 O O . ASP A 1 217 ? 11.328 6.915 -2.203 1.00 90.31 217 ASP A O 1
ATOM 1661 N N . LEU A 1 218 ? 11.688 4.784 -1.589 1.00 89.25 218 LEU A N 1
ATOM 1662 C CA . LEU A 1 218 ? 12.985 4.657 -2.261 1.00 89.25 218 LEU A CA 1
ATOM 1663 C C . LEU A 1 218 ? 12.882 4.951 -3.763 1.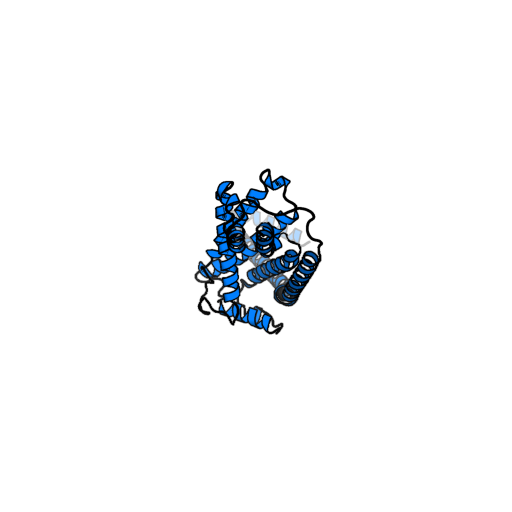00 89.25 218 LEU A C 1
ATOM 1665 O O . LEU A 1 218 ? 13.719 5.685 -4.287 1.00 89.25 218 LEU A O 1
ATOM 1669 N N . MET A 1 219 ? 11.857 4.433 -4.447 1.00 87.31 219 MET A N 1
ATOM 1670 C CA . MET A 1 219 ? 11.636 4.723 -5.869 1.00 87.31 219 MET A CA 1
ATOM 1671 C C . MET A 1 219 ? 11.266 6.195 -6.095 1.00 87.31 219 MET A C 1
ATOM 1673 O O . MET A 1 219 ? 11.852 6.863 -6.950 1.00 87.31 219 MET A O 1
ATOM 1677 N N . SER A 1 220 ? 10.343 6.741 -5.293 1.00 84.81 220 SER A N 1
ATOM 1678 C CA . SER A 1 220 ? 9.926 8.144 -5.412 1.00 84.81 220 SER A CA 1
ATOM 1679 C C . SER A 1 220 ? 11.077 9.114 -5.136 1.00 84.81 220 SER A C 1
ATOM 1681 O O . SER A 1 220 ? 11.220 10.118 -5.835 1.00 84.81 220 SER A O 1
ATOM 1683 N N . TRP A 1 221 ? 11.891 8.856 -4.116 1.00 84.75 221 TRP A N 1
ATOM 1684 C CA . TRP A 1 221 ? 13.040 9.683 -3.749 1.00 84.75 221 TRP A CA 1
ATOM 1685 C C . TRP A 1 221 ? 14.199 9.522 -4.708 1.00 84.75 221 TRP A C 1
ATOM 1687 O O . TRP A 1 221 ? 14.820 10.516 -5.074 1.00 84.75 221 TRP A O 1
ATOM 1697 N N . GLY A 1 222 ? 14.444 8.300 -5.171 1.00 81.44 222 GLY A N 1
ATOM 1698 C CA . GLY A 1 222 ? 15.403 8.035 -6.226 1.00 81.44 222 GLY A CA 1
ATOM 1699 C C . GLY A 1 222 ? 15.127 8.883 -7.463 1.00 81.44 222 GLY A C 1
ATOM 1700 O O . GLY A 1 222 ? 16.029 9.538 -7.974 1.00 81.44 222 GLY A O 1
ATOM 1701 N N . ASN A 1 223 ? 13.864 8.980 -7.878 1.00 79.50 223 ASN A N 1
ATOM 1702 C CA . ASN A 1 223 ? 13.450 9.874 -8.960 1.00 79.50 223 ASN A CA 1
ATOM 1703 C C . ASN A 1 223 ? 13.517 11.367 -8.614 1.00 79.50 223 ASN A C 1
ATOM 1705 O O . ASN A 1 223 ? 13.706 12.189 -9.508 1.00 79.50 223 ASN A O 1
ATOM 1709 N N . SER A 1 224 ? 13.348 11.729 -7.340 1.00 76.38 224 SER A N 1
ATOM 1710 C CA . SER A 1 224 ? 13.191 13.130 -6.944 1.00 76.38 224 SER A CA 1
ATOM 1711 C C . SER A 1 224 ? 14.493 13.836 -6.571 1.00 76.38 224 SER A C 1
ATOM 1713 O O . SER A 1 224 ? 14.594 15.044 -6.758 1.00 76.38 224 SER A O 1
ATOM 1715 N N . TRP A 1 225 ? 15.461 13.126 -5.989 1.00 69.62 225 TRP A N 1
ATOM 1716 C CA . TRP A 1 225 ? 16.635 13.735 -5.347 1.00 69.62 225 TRP A CA 1
ATOM 1717 C C . TRP A 1 225 ? 17.942 13.509 -6.103 1.00 69.62 225 TRP A C 1
ATOM 1719 O O . TRP A 1 225 ? 18.948 14.128 -5.763 1.00 69.62 225 TRP A O 1
ATOM 1729 N N . THR A 1 226 ? 17.950 12.658 -7.132 1.00 68.50 226 THR A N 1
ATOM 1730 C CA . THR A 1 226 ? 19.147 12.442 -7.952 1.00 68.50 226 THR A CA 1
ATOM 1731 C C . THR A 1 226 ? 18.959 12.995 -9.371 1.00 68.50 226 THR A C 1
ATOM 1733 O O . THR A 1 226 ? 17.941 12.715 -10.006 1.00 68.50 226 THR A O 1
ATOM 1736 N N . PRO A 1 227 ? 19.927 13.778 -9.901 1.00 66.69 227 PRO A N 1
ATOM 1737 C CA . PRO A 1 227 ? 19.847 14.337 -11.258 1.00 66.69 227 PRO A CA 1
ATOM 1738 C C . PRO A 1 227 ? 19.695 13.263 -12.34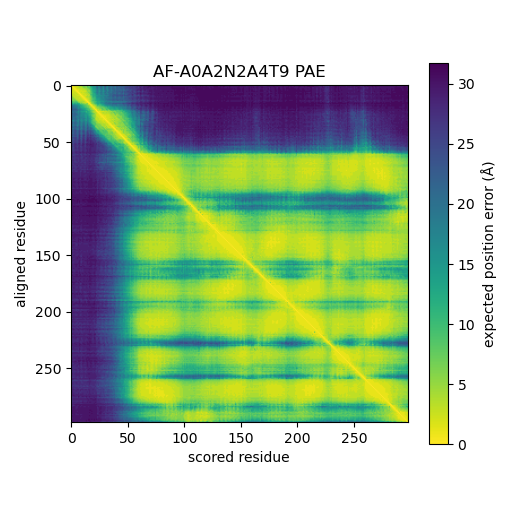7 1.00 66.69 227 PRO A C 1
ATOM 1740 O O . PRO A 1 227 ? 18.971 13.465 -13.322 1.00 66.69 227 PRO A O 1
ATOM 1743 N N . ASN A 1 228 ? 20.335 12.110 -12.120 1.00 63.97 228 ASN A N 1
ATOM 1744 C CA . ASN A 1 228 ? 20.320 10.915 -12.962 1.00 63.97 228 ASN A CA 1
ATOM 1745 C C . ASN A 1 228 ? 19.445 9.810 -12.341 1.00 63.97 228 ASN A C 1
ATOM 1747 O O . ASN A 1 228 ? 19.910 8.681 -12.275 1.00 63.97 228 ASN A O 1
ATOM 1751 N N . GLY A 1 229 ? 18.273 10.147 -11.784 1.00 63.16 229 GLY A N 1
ATOM 1752 C CA . GLY A 1 229 ? 17.449 9.231 -10.975 1.00 63.16 229 GLY A CA 1
ATOM 1753 C C . GLY A 1 229 ? 16.985 7.945 -11.653 1.00 63.16 229 GLY A C 1
ATOM 1754 O O . GLY A 1 229 ? 17.598 7.462 -12.592 1.00 63.16 229 GLY A O 1
ATOM 1755 N N . PHE A 1 230 ? 15.882 7.348 -11.199 1.00 64.31 230 PHE A N 1
ATOM 1756 C CA . PHE A 1 230 ? 15.446 6.048 -11.734 1.00 64.31 230 PHE A CA 1
ATOM 1757 C C . PHE A 1 230 ? 15.053 6.113 -13.228 1.00 64.31 230 PHE A C 1
ATOM 1759 O O . PHE A 1 230 ? 14.795 5.074 -13.822 1.00 64.31 230 PHE A O 1
ATOM 1766 N N . VAL A 1 231 ? 15.026 7.310 -13.840 1.00 69.44 231 VAL A N 1
ATOM 1767 C CA . VAL A 1 231 ? 14.675 7.616 -15.247 1.00 69.44 231 VAL A CA 1
ATOM 1768 C C . VAL A 1 231 ? 13.245 7.197 -15.624 1.00 69.44 231 VAL A C 1
ATOM 1770 O O . VAL A 1 231 ? 12.770 7.544 -16.696 1.00 69.44 231 VAL A O 1
ATOM 1773 N N . MET A 1 232 ? 12.514 6.551 -14.716 1.00 77.69 232 MET A N 1
ATOM 1774 C CA . MET A 1 232 ? 11.121 6.162 -14.895 1.00 77.69 232 MET A CA 1
ATOM 1775 C C . MET A 1 232 ? 10.209 7.357 -14.640 1.00 77.69 232 MET A C 1
ATOM 1777 O O . MET A 1 232 ? 10.168 7.915 -13.538 1.00 77.69 232 MET A O 1
ATOM 1781 N N . THR A 1 233 ? 9.475 7.747 -15.670 1.00 82.50 233 THR A N 1
ATOM 1782 C CA . THR A 1 233 ? 8.442 8.777 -15.612 1.00 82.50 233 THR A CA 1
ATOM 1783 C C . THR A 1 233 ? 7.106 8.175 -15.199 1.00 82.50 233 THR A C 1
ATOM 1785 O O . THR A 1 233 ? 6.897 6.963 -15.266 1.00 82.50 233 THR A O 1
ATOM 1788 N N . LYS A 1 234 ? 6.156 9.029 -14.804 1.00 84.12 234 LYS A N 1
ATOM 1789 C CA . LYS A 1 234 ? 4.771 8.602 -14.574 1.00 84.12 234 LYS A CA 1
ATOM 1790 C C . LYS A 1 234 ? 4.189 7.871 -15.797 1.00 84.12 234 LYS A C 1
ATOM 1792 O O . LYS A 1 234 ? 3.447 6.906 -15.626 1.00 84.12 234 LYS A O 1
ATOM 1797 N N . GLN A 1 235 ? 4.532 8.311 -17.008 1.00 85.62 235 GLN A N 1
ATOM 1798 C CA . GLN A 1 235 ? 4.077 7.692 -18.251 1.00 85.62 235 GLN A CA 1
ATOM 1799 C C . GLN A 1 235 ? 4.496 6.217 -18.361 1.00 85.62 235 GLN A C 1
ATOM 1801 O O . GLN A 1 235 ? 3.667 5.383 -18.719 1.00 85.62 235 GLN A O 1
ATOM 1806 N N . ASP A 1 236 ? 5.731 5.876 -17.988 1.00 87.69 236 ASP A N 1
ATOM 1807 C CA . ASP A 1 236 ? 6.240 4.497 -18.059 1.00 87.69 236 ASP A CA 1
ATOM 1808 C C . ASP A 1 236 ? 5.457 3.563 -17.121 1.00 87.69 236 ASP A C 1
ATOM 1810 O O . ASP A 1 236 ? 5.047 2.463 -17.501 1.00 87.69 236 ASP A O 1
ATOM 1814 N N . PHE A 1 237 ? 5.153 4.040 -15.907 1.00 87.88 237 PHE A N 1
ATOM 1815 C CA . PHE A 1 237 ? 4.280 3.320 -14.979 1.00 87.88 237 PHE A CA 1
ATOM 1816 C C . PHE A 1 237 ? 2.850 3.191 -15.519 1.00 87.88 237 PHE A C 1
ATOM 1818 O O . PHE A 1 237 ? 2.252 2.123 -15.406 1.00 87.88 237 PHE A O 1
ATOM 1825 N N . SER A 1 238 ? 2.303 4.243 -16.13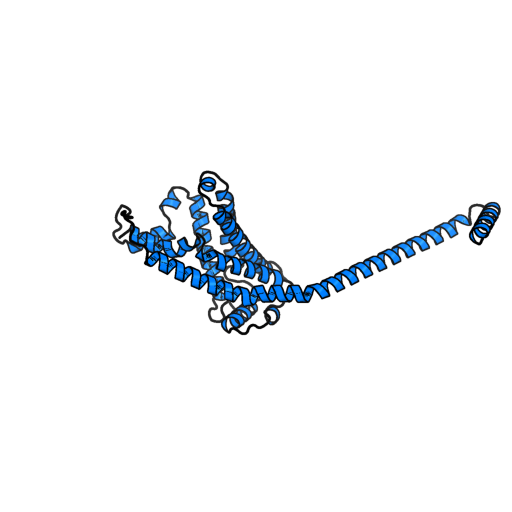2 1.00 88.75 238 SER A N 1
ATOM 1826 C CA . SER A 1 238 ? 0.955 4.219 -16.719 1.00 88.75 238 SER A CA 1
ATOM 1827 C C . SER A 1 238 ? 0.833 3.175 -17.832 1.00 88.75 238 SER A C 1
ATOM 1829 O O . SER A 1 238 ? -0.116 2.390 -17.832 1.00 88.75 238 SER A O 1
ATOM 1831 N N . LEU A 1 239 ? 1.830 3.079 -18.720 1.00 89.44 239 LEU A N 1
ATOM 1832 C CA . LEU A 1 239 ? 1.881 2.061 -19.777 1.00 89.44 239 LEU A CA 1
ATOM 1833 C C . LEU A 1 239 ? 1.923 0.639 -19.206 1.00 89.44 239 LEU A C 1
ATOM 1835 O O . LEU A 1 239 ? 1.231 -0.252 -19.701 1.00 89.44 239 LEU A O 1
ATOM 1839 N N . TYR A 1 240 ? 2.684 0.430 -18.131 1.00 90.00 240 TYR A N 1
ATOM 1840 C CA . TYR A 1 240 ? 2.705 -0.845 -17.419 1.00 90.00 240 TYR A CA 1
ATOM 1841 C C . TYR A 1 240 ? 1.325 -1.206 -16.835 1.00 90.00 240 TYR A C 1
ATOM 1843 O O . TYR A 1 240 ? 0.806 -2.293 -17.102 1.00 90.00 240 TYR A O 1
ATOM 1851 N N . PHE A 1 241 ? 0.677 -0.286 -16.110 1.00 89.88 241 PHE A N 1
ATOM 1852 C CA . PHE A 1 241 ? -0.671 -0.508 -15.569 1.00 89.88 241 PHE A CA 1
ATOM 1853 C C . PHE A 1 241 ? -1.726 -0.692 -16.667 1.00 89.88 241 PHE A C 1
ATOM 1855 O O . PHE A 1 241 ? -2.658 -1.479 -16.498 1.00 89.88 241 PHE A O 1
ATOM 1862 N N . GLN A 1 242 ? -1.580 -0.012 -17.804 1.00 90.50 242 GLN A N 1
ATOM 1863 C CA . GLN A 1 242 ? -2.445 -0.196 -18.965 1.00 90.50 242 GLN A CA 1
ATOM 1864 C C . GLN A 1 242 ? -2.306 -1.605 -19.549 1.00 90.50 242 GLN A C 1
ATOM 1866 O O . GLN A 1 242 ? -3.321 -2.246 -19.818 1.00 90.50 242 GLN A O 1
ATOM 1871 N N . GLY A 1 243 ? -1.077 -2.110 -19.697 1.00 89.94 243 GLY A N 1
ATOM 1872 C CA . GLY A 1 243 ? -0.825 -3.479 -20.156 1.00 89.94 243 GLY A CA 1
ATOM 1873 C C . GLY A 1 243 ? -1.455 -4.527 -19.237 1.00 89.94 243 GLY A C 1
ATOM 1874 O O . GLY A 1 243 ? -2.064 -5.486 -19.718 1.00 89.94 243 GLY A O 1
ATOM 1875 N N . LEU A 1 244 ? -1.397 -4.301 -17.919 1.00 89.62 244 LEU A N 1
ATOM 1876 C CA . LEU A 1 244 ? -2.087 -5.140 -16.939 1.00 89.62 244 LEU A CA 1
ATOM 1877 C C . LEU A 1 244 ? -3.615 -5.066 -17.074 1.00 89.62 244 LEU A C 1
ATOM 1879 O O . LEU A 1 244 ? -4.299 -6.085 -17.092 1.00 89.62 244 LEU A O 1
ATOM 1883 N N . ALA A 1 245 ? -4.175 -3.863 -17.203 1.00 89.12 245 ALA A N 1
ATOM 1884 C CA . ALA A 1 245 ? -5.619 -3.681 -17.351 1.00 89.12 245 ALA A CA 1
ATOM 1885 C C . ALA A 1 245 ? -6.167 -4.307 -18.648 1.00 89.12 245 ALA A C 1
ATOM 1887 O O . ALA A 1 245 ? -7.321 -4.729 -18.695 1.00 89.12 245 ALA A O 1
ATOM 1888 N N . GLN A 1 246 ? -5.341 -4.370 -19.695 1.00 90.69 246 GLN A N 1
ATOM 1889 C CA . GLN A 1 246 ? -5.668 -4.965 -20.991 1.00 90.69 246 GLN A CA 1
ATOM 1890 C C . GLN A 1 246 ? -5.323 -6.458 -21.090 1.00 90.69 246 GLN A C 1
ATOM 1892 O O . GLN A 1 246 ? -5.569 -7.055 -22.136 1.00 90.69 246 GLN A O 1
ATOM 1897 N N . PHE A 1 247 ? -4.776 -7.071 -20.033 1.00 91.19 247 PHE A N 1
ATOM 1898 C CA . PHE A 1 247 ? -4.371 -8.480 -20.015 1.00 91.19 247 PHE A CA 1
ATOM 1899 C C . PHE A 1 247 ? -3.434 -8.861 -21.177 1.00 91.19 247 PHE A C 1
ATOM 1901 O O . PHE A 1 247 ? -3.590 -9.912 -21.795 1.00 91.19 247 PHE A O 1
ATOM 1908 N N . THR A 1 248 ? -2.449 -8.014 -21.499 1.00 85.31 248 THR A N 1
ATOM 1909 C CA . THR A 1 248 ? -1.539 -8.260 -22.637 1.00 85.31 248 THR A CA 1
ATOM 1910 C C . THR A 1 248 ? -0.459 -9.305 -22.346 1.00 85.31 248 THR A C 1
ATOM 1912 O O . THR A 1 248 ? 0.124 -9.846 -23.281 1.00 85.31 248 THR A O 1
ATOM 1915 N N . PHE A 1 249 ? -0.181 -9.590 -21.066 1.00 88.44 249 PHE A N 1
ATOM 1916 C CA . PHE A 1 249 ? 0.866 -10.516 -20.587 1.00 88.44 249 PHE A CA 1
ATOM 1917 C C . PHE A 1 249 ? 2.275 -10.263 -21.162 1.00 88.44 249 PHE A C 1
ATOM 1919 O O . PHE A 1 249 ? 3.137 -11.144 -21.099 1.00 88.44 249 PHE A O 1
ATOM 1926 N N . ALA A 1 250 ? 2.519 -9.066 -21.701 1.00 86.00 250 ALA A N 1
ATOM 1927 C CA . ALA A 1 250 ? 3.803 -8.661 -22.257 1.00 86.00 250 ALA A CA 1
ATOM 1928 C C . ALA A 1 250 ? 4.876 -8.518 -21.165 1.00 86.00 250 ALA A C 1
ATOM 1930 O O . ALA A 1 250 ? 4.557 -8.308 -19.994 1.00 86.00 250 ALA A O 1
ATOM 1931 N N . ASP A 1 251 ? 6.151 -8.615 -21.552 1.00 85.81 251 ASP A N 1
ATOM 1932 C CA . ASP A 1 251 ? 7.270 -8.396 -20.632 1.00 85.81 251 ASP A CA 1
ATOM 1933 C C . ASP A 1 251 ? 7.288 -6.926 -20.151 1.00 85.81 251 ASP A C 1
ATOM 1935 O O . ASP A 1 251 ? 7.458 -6.021 -20.978 1.00 85.81 251 ASP A O 1
ATOM 1939 N N . PRO A 1 252 ? 7.145 -6.657 -18.835 1.00 85.75 252 PRO A N 1
ATOM 1940 C CA . PRO A 1 252 ? 7.152 -5.299 -18.288 1.00 85.75 252 PRO A CA 1
ATOM 1941 C C . PRO A 1 252 ? 8.437 -4.517 -18.580 1.00 85.75 252 PRO A C 1
ATOM 1943 O O . PRO A 1 252 ? 8.420 -3.287 -18.615 1.00 85.75 252 PRO A O 1
ATOM 1946 N N . ARG A 1 253 ? 9.557 -5.200 -18.840 1.00 83.69 253 ARG A N 1
ATOM 1947 C CA . ARG A 1 253 ? 10.835 -4.549 -19.167 1.00 83.69 253 ARG A CA 1
ATOM 1948 C C . ARG A 1 253 ? 10.824 -3.820 -20.507 1.00 83.69 253 ARG A C 1
ATOM 1950 O O . ARG A 1 253 ? 11.661 -2.949 -20.722 1.00 83.69 253 ARG A O 1
ATOM 1957 N N . ALA A 1 254 ? 9.879 -4.141 -21.391 1.00 82.94 254 ALA A N 1
ATOM 1958 C CA . ALA A 1 254 ? 9.705 -3.420 -22.649 1.00 82.94 254 ALA A CA 1
ATOM 1959 C C . ALA A 1 254 ? 9.217 -1.976 -22.436 1.00 82.94 254 ALA A C 1
ATOM 1961 O O . ALA A 1 254 ? 9.474 -1.119 -23.278 1.00 82.94 254 ALA A O 1
ATOM 1962 N N . VAL A 1 255 ? 8.524 -1.712 -21.321 1.00 83.62 255 VAL A N 1
ATOM 1963 C CA . VAL A 1 255 ? 7.940 -0.401 -20.988 1.00 83.62 255 VAL A CA 1
ATOM 1964 C C . VAL A 1 255 ? 8.615 0.281 -19.799 1.00 83.62 255 VAL A C 1
ATOM 1966 O O . VAL A 1 255 ? 8.509 1.492 -19.664 1.00 83.62 255 VAL A O 1
ATOM 1969 N N . LEU A 1 256 ? 9.329 -0.468 -18.952 1.00 83.06 256 LEU A N 1
ATOM 1970 C CA . LEU A 1 256 ? 10.019 0.046 -17.76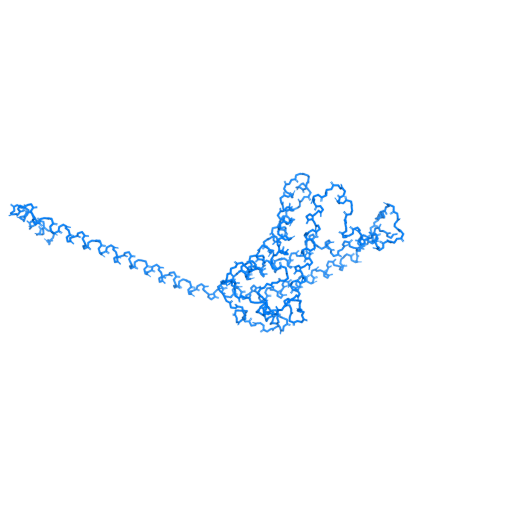5 1.00 83.06 256 LEU A CA 1
ATOM 1971 C C . LEU A 1 256 ? 11.545 -0.045 -17.944 1.00 83.06 256 LEU A C 1
ATOM 1973 O O . LEU A 1 256 ? 12.165 -1.003 -17.468 1.00 83.06 256 LEU A O 1
ATOM 1977 N N . PRO A 1 257 ? 12.175 0.928 -18.629 1.00 70.94 257 PRO A N 1
ATOM 1978 C CA . PRO A 1 257 ? 13.614 0.918 -18.851 1.00 70.94 257 PRO A CA 1
ATOM 1979 C C . PRO A 1 257 ? 14.384 1.251 -17.563 1.00 70.94 257 PRO A C 1
ATOM 1981 O O . PRO A 1 257 ? 14.032 2.177 -16.836 1.00 70.94 257 PRO A O 1
ATOM 1984 N N . GLY A 1 258 ? 15.484 0.537 -17.304 1.00 70.31 258 GLY A N 1
ATOM 1985 C CA . GLY A 1 258 ? 16.480 0.932 -16.301 1.00 70.31 258 GLY A CA 1
ATOM 1986 C C . GLY A 1 258 ? 16.990 -0.195 -15.400 1.00 70.31 258 GLY A C 1
ATOM 1987 O O . GLY A 1 258 ? 16.294 -1.163 -15.106 1.00 70.31 258 GLY A O 1
ATOM 1988 N N . SER A 1 259 ? 18.217 -0.029 -14.896 1.00 68.00 259 SER A N 1
ATOM 1989 C CA . SER A 1 259 ? 18.872 -0.949 -13.946 1.00 68.00 259 SER A CA 1
ATOM 1990 C C . SER A 1 259 ? 18.167 -1.035 -12.588 1.00 68.00 259 SER A C 1
ATOM 1992 O O . SER A 1 259 ? 18.420 -1.943 -11.800 1.00 68.00 259 SER A O 1
ATOM 1994 N N . HIS A 1 260 ? 17.265 -0.097 -12.306 1.00 75.75 260 HIS A N 1
ATOM 1995 C CA . HIS A 1 260 ? 16.540 -0.020 -11.048 1.00 75.75 260 HIS A CA 1
ATOM 1996 C C . HIS A 1 260 ? 15.193 -0.760 -11.045 1.00 75.75 260 HIS A C 1
ATOM 1998 O O . HIS A 1 260 ? 14.481 -0.724 -10.039 1.00 75.75 260 HIS A O 1
ATOM 2004 N N . TYR A 1 261 ? 14.866 -1.479 -12.124 1.00 83.31 261 TYR A N 1
ATOM 2005 C CA . TYR A 1 261 ? 13.667 -2.316 -12.240 1.00 83.31 261 TYR A CA 1
ATOM 2006 C C . TYR A 1 261 ? 13.487 -3.285 -11.055 1.00 83.31 261 TYR A C 1
ATOM 2008 O O . TYR A 1 261 ? 12.372 -3.508 -10.594 1.00 83.31 261 TYR A O 1
ATOM 2016 N N . HIS A 1 262 ? 14.578 -3.780 -10.467 1.00 87.50 262 HIS A N 1
ATOM 2017 C CA . HIS A 1 262 ? 14.521 -4.687 -9.316 1.00 87.50 262 HIS A CA 1
ATOM 2018 C C . HIS A 1 262 ? 13.818 -4.090 -8.081 1.00 87.50 262 HIS A C 1
ATOM 2020 O O . HIS A 1 262 ? 13.159 -4.820 -7.341 1.00 87.50 262 HIS A O 1
ATOM 2026 N N . PHE A 1 263 ? 13.900 -2.772 -7.852 1.00 89.06 263 PHE A N 1
ATOM 2027 C CA . PHE A 1 263 ? 13.176 -2.127 -6.745 1.00 89.06 263 PHE A CA 1
ATOM 2028 C C . PHE A 1 263 ? 11.662 -2.166 -6.958 1.00 89.06 263 PHE A C 1
ATOM 2030 O O . PHE A 1 263 ? 10.915 -2.378 -6.002 1.00 89.06 263 PHE A O 1
ATOM 2037 N N . LEU A 1 264 ? 11.224 -2.023 -8.212 1.00 90.44 264 LEU A N 1
ATOM 2038 C CA . LEU A 1 264 ? 9.826 -2.154 -8.603 1.00 90.44 264 LEU A CA 1
ATOM 2039 C C . LEU A 1 264 ? 9.346 -3.585 -8.394 1.00 90.44 264 LEU A C 1
ATOM 2041 O O . LEU A 1 264 ? 8.303 -3.776 -7.778 1.00 90.44 264 LEU A O 1
ATOM 2045 N N . VAL A 1 265 ? 10.127 -4.586 -8.816 1.00 93.31 265 VAL A N 1
ATOM 2046 C CA . VAL A 1 265 ? 9.791 -6.002 -8.586 1.00 93.31 265 VAL A CA 1
ATOM 2047 C C . VAL A 1 265 ? 9.590 -6.276 -7.096 1.00 93.31 265 VAL A C 1
ATOM 2049 O O . VAL A 1 265 ? 8.595 -6.888 -6.716 1.00 93.31 265 VAL A O 1
ATOM 2052 N N . ILE A 1 266 ? 10.499 -5.803 -6.237 1.00 95.19 266 ILE A N 1
ATOM 2053 C CA . ILE A 1 266 ? 10.382 -5.991 -4.784 1.00 95.19 266 ILE A CA 1
ATOM 2054 C C . ILE A 1 266 ? 9.147 -5.266 -4.237 1.00 95.19 266 ILE A C 1
ATOM 2056 O O . ILE A 1 266 ? 8.422 -5.829 -3.419 1.00 95.19 266 ILE A O 1
ATOM 2060 N N . HIS A 1 267 ? 8.875 -4.040 -4.687 1.00 95.06 267 HIS A N 1
ATOM 2061 C CA . HIS A 1 267 ? 7.685 -3.301 -4.271 1.00 95.06 267 HIS A CA 1
ATOM 2062 C C . HIS A 1 267 ? 6.388 -4.020 -4.676 1.00 95.06 267 HIS A C 1
ATOM 2064 O O . HIS A 1 267 ? 5.496 -4.170 -3.842 1.00 95.06 267 HIS A O 1
ATOM 2070 N N . VAL A 1 268 ? 6.306 -4.525 -5.913 1.00 95.50 268 VAL A N 1
ATOM 2071 C CA . VAL A 1 268 ? 5.157 -5.302 -6.406 1.00 95.50 268 VAL A CA 1
ATOM 2072 C C . VAL A 1 268 ? 5.021 -6.618 -5.640 1.00 95.50 268 VAL A C 1
ATOM 2074 O O . VAL A 1 268 ? 3.931 -6.918 -5.173 1.00 95.50 268 VAL A O 1
ATOM 2077 N N . LEU A 1 269 ? 6.115 -7.337 -5.370 1.00 97.31 269 LEU A N 1
ATOM 2078 C CA . LEU A 1 269 ? 6.091 -8.548 -4.538 1.00 97.31 269 LEU A CA 1
ATOM 2079 C C . LEU A 1 269 ? 5.522 -8.281 -3.136 1.00 97.31 269 LEU A C 1
ATOM 2081 O O . LEU A 1 269 ? 4.734 -9.066 -2.604 1.00 97.31 269 LEU A O 1
ATOM 2085 N N . LEU A 1 270 ? 5.936 -7.176 -2.510 1.00 97.69 270 LEU A N 1
ATOM 2086 C CA . LEU A 1 270 ? 5.422 -6.766 -1.203 1.00 97.69 270 LEU A CA 1
ATOM 2087 C C . LEU A 1 270 ? 3.937 -6.383 -1.286 1.00 97.69 270 LEU A C 1
ATOM 2089 O O . LEU A 1 270 ? 3.190 -6.665 -0.347 1.00 97.69 270 LEU A O 1
ATOM 2093 N N . ALA A 1 271 ? 3.502 -5.779 -2.396 1.00 96.69 271 ALA A N 1
ATOM 2094 C CA . ALA A 1 271 ? 2.102 -5.452 -2.650 1.00 96.69 271 ALA A CA 1
ATOM 2095 C C . ALA A 1 271 ? 1.254 -6.719 -2.859 1.00 96.69 271 ALA A C 1
ATOM 2097 O O . ALA A 1 271 ? 0.173 -6.829 -2.284 1.00 96.69 271 ALA A O 1
ATOM 2098 N N . ASP A 1 272 ? 1.767 -7.710 -3.584 1.00 97.50 272 ASP A N 1
ATOM 2099 C CA . ASP A 1 272 ? 1.131 -9.013 -3.795 1.00 97.50 272 ASP A CA 1
ATOM 2100 C C . ASP A 1 272 ? 0.927 -9.750 -2.476 1.00 97.50 272 ASP A C 1
ATOM 2102 O O . ASP A 1 272 ? -0.187 -10.160 -2.132 1.00 97.50 272 ASP A O 1
ATOM 2106 N N . LEU A 1 273 ? 1.987 -9.836 -1.668 1.00 96.75 273 LEU A N 1
ATOM 2107 C CA . LEU A 1 273 ? 1.908 -10.419 -0.335 1.00 96.75 273 LEU A CA 1
ATOM 2108 C C . LEU A 1 273 ? 0.920 -9.648 0.550 1.00 96.75 273 LEU A C 1
ATOM 2110 O O . LEU A 1 273 ? 0.150 -10.255 1.299 1.00 96.75 273 LEU A O 1
ATOM 2114 N N . PHE A 1 274 ? 0.900 -8.318 0.445 1.00 95.50 274 PHE A N 1
ATOM 2115 C CA . PHE A 1 274 ? -0.080 -7.492 1.136 1.00 95.50 274 PHE A CA 1
ATOM 2116 C C . PHE A 1 274 ? -1.511 -7.832 0.707 1.00 95.50 274 PHE A C 1
ATOM 2118 O O . PHE A 1 274 ? -2.341 -8.062 1.586 1.00 95.50 274 PHE A O 1
ATOM 2125 N N . PHE A 1 275 ? -1.805 -7.943 -0.591 1.00 95.19 275 PHE A N 1
ATOM 2126 C CA . PHE A 1 275 ? -3.132 -8.310 -1.097 1.00 95.19 275 PHE A CA 1
ATOM 2127 C C . PHE A 1 275 ? -3.576 -9.701 -0.639 1.00 95.19 275 PHE A C 1
ATOM 2129 O O . PHE A 1 275 ? -4.724 -9.867 -0.223 1.00 95.19 275 PHE A O 1
ATOM 2136 N N . ILE A 1 276 ? -2.673 -10.682 -0.626 1.00 95.31 276 ILE A N 1
ATOM 2137 C CA . ILE A 1 276 ? -2.965 -12.039 -0.139 1.00 95.31 276 ILE A CA 1
ATOM 2138 C C . ILE A 1 276 ? -3.299 -12.032 1.362 1.00 95.31 276 ILE A C 1
ATOM 2140 O O . ILE A 1 276 ? -4.223 -12.716 1.808 1.00 95.31 276 ILE A O 1
ATOM 2144 N N . VAL A 1 277 ? -2.574 -11.247 2.165 1.00 93.81 277 VAL A N 1
ATOM 2145 C CA . VAL A 1 277 ? -2.755 -11.187 3.628 1.00 93.81 277 VAL A CA 1
ATOM 2146 C C . VAL A 1 277 ? -3.930 -10.290 4.039 1.00 93.81 277 VAL A C 1
ATOM 2148 O O . VAL A 1 277 ? -4.557 -10.527 5.080 1.00 93.81 277 VAL A O 1
ATOM 2151 N N . LEU A 1 278 ? -4.268 -9.275 3.238 1.00 91.88 278 LEU A N 1
ATOM 2152 C CA . LEU A 1 278 ? -5.302 -8.271 3.511 1.00 91.88 278 LEU A CA 1
ATOM 2153 C C . LEU A 1 278 ? -6.624 -8.868 4.028 1.00 91.88 278 LEU A C 1
ATOM 2155 O O . LEU A 1 278 ? -7.034 -8.450 5.122 1.00 91.88 278 LEU A O 1
ATOM 2159 N N . PRO A 1 279 ? -7.270 -9.851 3.361 1.00 90.44 279 PRO A N 1
ATOM 2160 C CA . PRO A 1 279 ? -8.564 -10.386 3.795 1.00 90.44 279 PRO A CA 1
ATOM 2161 C C . PRO A 1 279 ? -8.523 -11.101 5.153 1.00 90.44 279 PRO A C 1
ATOM 2163 O O . PRO A 1 279 ? -9.560 -11.236 5.805 1.00 90.44 279 PRO A O 1
ATOM 2166 N N . PHE A 1 280 ? -7.350 -11.524 5.625 1.00 88.50 280 PHE A N 1
ATOM 2167 C CA . PHE A 1 280 ? -7.169 -12.187 6.925 1.00 88.50 280 PHE A CA 1
ATOM 2168 C C . PHE A 1 280 ? -6.621 -11.251 8.001 1.00 88.50 280 PHE A C 1
ATOM 2170 O O . PHE A 1 280 ? -6.686 -11.547 9.193 1.00 88.50 280 PHE A O 1
ATOM 2177 N N . SER A 1 281 ? -6.122 -10.091 7.594 1.00 88.50 281 SER A N 1
ATOM 2178 C CA . SER A 1 281 ? -5.493 -9.135 8.486 1.00 88.50 281 SER A CA 1
ATOM 2179 C C . SER A 1 281 ? -6.502 -8.370 9.349 1.00 88.50 281 SER A C 1
ATOM 2181 O O . SER A 1 281 ? -7.724 -8.389 9.140 1.00 88.50 281 SER A O 1
ATOM 2183 N N . LYS A 1 282 ? -5.966 -7.624 10.321 1.00 82.75 282 LYS A N 1
ATOM 2184 C CA . LYS A 1 282 ? -6.754 -6.661 11.089 1.00 82.75 282 LYS A CA 1
ATOM 2185 C C . LYS A 1 282 ? -7.158 -5.448 10.252 1.00 82.75 282 LYS A C 1
ATOM 2187 O O . LYS A 1 282 ? -8.131 -4.821 10.641 1.00 82.75 282 LYS A O 1
ATOM 2192 N N . ILE A 1 283 ? -6.494 -5.124 9.133 1.00 80.44 283 ILE A N 1
ATOM 2193 C CA . ILE A 1 283 ? -6.702 -3.884 8.342 1.00 80.44 283 ILE A CA 1
ATOM 2194 C C . ILE A 1 283 ? -8.135 -3.733 7.824 1.00 80.44 283 ILE A C 1
ATOM 2196 O O . ILE A 1 283 ? -8.602 -2.610 7.660 1.00 80.44 283 ILE A O 1
ATOM 2200 N N . LEU A 1 284 ? -8.891 -4.827 7.696 1.00 76.75 284 LEU A N 1
ATOM 2201 C CA . LEU A 1 284 ? -10.317 -4.765 7.362 1.00 76.75 284 LEU A CA 1
ATOM 2202 C C . LEU A 1 284 ? -11.159 -3.895 8.314 1.00 76.75 284 LEU A C 1
ATOM 2204 O O . LEU A 1 284 ? -12.240 -3.447 7.931 1.00 76.75 284 LEU A O 1
ATOM 2208 N N . HIS A 1 285 ? -10.663 -3.591 9.521 1.00 73.62 285 HIS A N 1
ATOM 2209 C CA . HIS A 1 285 ? -11.297 -2.614 10.410 1.00 73.62 285 HIS A CA 1
ATOM 2210 C C . HIS A 1 285 ? -11.465 -1.231 9.768 1.00 73.62 285 HIS A C 1
ATOM 2212 O O . HIS A 1 285 ? -12.415 -0.535 10.117 1.00 73.62 285 HIS A O 1
ATOM 2218 N N . ALA A 1 286 ? -10.592 -0.833 8.836 1.00 69.12 286 ALA A N 1
ATOM 2219 C CA . ALA A 1 286 ? -10.697 0.452 8.153 1.00 69.12 286 ALA A CA 1
ATOM 2220 C C . ALA A 1 286 ? -12.043 0.573 7.420 1.00 69.12 286 ALA A C 1
ATOM 2222 O O . ALA A 1 286 ? -12.764 1.551 7.614 1.00 69.12 286 ALA A O 1
ATOM 2223 N N . PHE A 1 287 ? -12.443 -0.474 6.694 1.00 71.56 287 PHE A N 1
ATOM 2224 C CA . PHE A 1 287 ? -13.684 -0.503 5.914 1.00 71.56 287 PHE A CA 1
ATOM 2225 C C . PHE A 1 287 ? -14.941 -0.691 6.776 1.00 71.56 287 PHE A C 1
ATOM 2227 O O . PHE A 1 287 ? -16.011 -0.191 6.439 1.00 71.56 287 PHE A O 1
ATOM 2234 N N . LEU A 1 288 ? -14.824 -1.387 7.912 1.00 76.06 288 LEU A N 1
ATOM 2235 C CA . LEU A 1 288 ? -15.965 -1.722 8.775 1.00 76.06 288 LEU A CA 1
ATOM 2236 C C . LEU A 1 288 ? -16.176 -0.744 9.944 1.00 76.06 288 LEU A C 1
ATOM 2238 O O . LEU A 1 288 ? -17.168 -0.842 10.666 1.00 76.06 288 LEU A O 1
ATOM 2242 N N . SER A 1 289 ? -15.277 0.220 10.134 1.00 80.56 289 SER A N 1
ATOM 2243 C CA . SER A 1 289 ? -15.326 1.182 11.242 1.00 80.56 289 SER A CA 1
ATOM 2244 C C . SER A 1 289 ? -16.587 2.056 11.231 1.00 80.56 289 SER A C 1
ATOM 2246 O O . SER A 1 289 ? -17.277 2.162 12.248 1.00 80.56 289 SER A O 1
ATOM 2248 N N . TYR A 1 290 ? -16.936 2.628 10.076 1.00 84.19 290 TYR A N 1
ATOM 2249 C CA . TYR A 1 290 ? -18.135 3.450 9.911 1.00 84.19 290 TYR A CA 1
ATOM 2250 C C . TYR A 1 290 ? -19.444 2.690 10.189 1.00 84.19 290 TYR A C 1
ATOM 2252 O O . TYR A 1 290 ? -20.203 3.150 11.048 1.00 84.19 290 TYR A O 1
ATOM 2260 N N . PRO A 1 291 ? -19.737 1.538 9.544 1.00 82.56 291 PRO A N 1
ATOM 2261 C CA . PRO A 1 291 ? -20.992 0.828 9.792 1.00 82.56 291 PRO A CA 1
ATOM 2262 C C . PRO A 1 291 ? -21.124 0.368 11.249 1.00 82.56 291 PRO A C 1
ATOM 2264 O O . PRO A 1 291 ? -22.207 0.472 11.823 1.00 82.56 291 PRO A O 1
ATOM 2267 N N . ILE A 1 292 ? -20.026 -0.041 11.897 1.00 83.06 292 ILE A N 1
ATOM 2268 C CA . ILE A 1 292 ? -20.031 -0.384 13.327 1.00 83.06 292 ILE A CA 1
ATOM 2269 C C . ILE A 1 292 ? -20.364 0.843 14.186 1.00 83.06 292 ILE A C 1
ATOM 2271 O O . ILE A 1 292 ? -21.203 0.758 15.082 1.00 83.06 292 ILE A O 1
ATOM 2275 N N . ASN A 1 293 ? -19.749 1.997 13.920 1.00 84.06 293 ASN A N 1
ATOM 2276 C CA . ASN A 1 293 ? -20.034 3.229 14.662 1.00 84.06 293 ASN A CA 1
ATOM 2277 C C . ASN A 1 293 ? -21.462 3.742 14.425 1.00 84.06 293 ASN A C 1
ATOM 2279 O O . ASN A 1 293 ? -22.063 4.317 15.332 1.00 84.06 293 ASN A O 1
ATOM 2283 N N . LEU A 1 294 ? -22.026 3.505 13.240 1.00 84.62 294 LEU A N 1
ATOM 2284 C CA . LEU A 1 294 ? -23.417 3.825 12.937 1.00 84.62 294 LEU A CA 1
ATOM 2285 C C . LEU A 1 294 ? -24.382 2.937 13.733 1.00 84.62 294 LEU A C 1
ATOM 2287 O O . LEU A 1 294 ? -25.313 3.462 14.337 1.00 84.62 294 LEU A O 1
ATOM 2291 N N . LEU A 1 295 ? -24.137 1.622 13.788 1.00 83.69 295 LEU A N 1
ATOM 2292 C CA . LEU A 1 295 ? -24.924 0.683 14.601 1.00 83.69 295 LEU A CA 1
ATOM 2293 C C . LEU A 1 295 ? -24.875 1.030 16.092 1.00 83.69 295 LEU A C 1
ATOM 2295 O O . LEU A 1 295 ? -25.886 0.956 16.774 1.00 83.69 295 LEU A O 1
ATOM 2299 N N . ARG A 1 296 ? -23.715 1.467 16.587 1.00 83.00 296 ARG A N 1
ATOM 2300 C CA . ARG A 1 296 ? -23.511 1.904 17.977 1.00 83.00 296 ARG A CA 1
ATOM 2301 C C . ARG A 1 296 ? -24.250 3.197 18.352 1.00 83.00 296 ARG A C 1
ATOM 2303 O O . ARG A 1 296 ? -24.392 3.494 19.538 1.00 83.00 296 ARG A O 1
ATOM 2310 N N . ARG A 1 297 ? -24.652 4.005 17.365 1.00 80.94 297 ARG A N 1
ATOM 2311 C CA . ARG A 1 297 ? -25.304 5.313 17.571 1.00 80.94 297 ARG A CA 1
ATOM 2312 C C . ARG A 1 297 ? -26.786 5.341 17.195 1.00 80.94 297 ARG A C 1
ATOM 2314 O O . ARG A 1 297 ? -27.443 6.321 17.542 1.00 80.94 297 ARG A O 1
ATOM 2321 N N . LYS A 1 298 ? -27.289 4.318 16.499 1.00 76.38 298 LYS A N 1
ATOM 2322 C CA . LYS A 1 298 ? -28.728 4.059 16.338 1.00 76.38 298 LYS A CA 1
ATOM 2323 C C . LYS A 1 298 ? -29.280 3.469 17.643 1.00 76.38 298 LYS A C 1
ATOM 2325 O O . LYS A 1 298 ? -30.335 3.943 18.122 1.00 76.38 298 LYS A O 1
#

pLDDT: mean 80.81, std 14.76, range [41.25, 97.69]

Secondary structure (DSSP, 8-state):
-HHHHHHHHHHHHHTTS-TTSHHHHHHHHHHHHHHHHHHHHHHHHHHHHHHHHHHHHHHHHHHHHHHHHIIIIIHHHHHHHHHHHHHHHHHHHHTSPPPSS--PPSSPPSSHHHHHHHHHHH-HHHHHH-HHHHHHHHHHHHHHHHHHHHHHTTSTT--SS-TT-SS-TTTTHHHHHHHHHHHHHHHHHTSTTTTTT--HHHHHHHHHHHHHHHHHHHHHHHHHH-TT-----HHHHHHHHHHHHTT----GGGTS-STTHHHHHHHHHHHHHHHHHGGGSGGGHHHHHHHHHHHTT-

Foldseek 3Di:
DVVVVVVVVVVVVVVPDPDPVVVVVVVVVVVVVVVVVVVVVVVVVVVVVVVVVVVCVVCVVVVLVVLLCLLAVLLVVLQVLLVVLQVVLVVVVVPDDDDPDALADDDFDPDLQVQLVCCLQVVVVCCVPPVPLSVLVNLQVVLVVQVVLQVVCLAPVHPPDDQQDLATRPLLVSLCSNLVSLVVVLVVCVDPPNVVVDDPLVNVLSVLVNLLSVLVSVQSCQSRPDPPGQPDTSNLSNVSVVCNVVVVSDRSCVSRPGPCVVSVSVNSNSVSVCSNCVSVDPVCCSVCSSVSSSSNND

Mean predicted aligned error: 12.79 Å

Sequence (298 aa):
MMNALFSLAASAVQHLTGAKLGSFWSKAALILSESADATSGATVAADATSGATAAAVAVSPFLNAIEYTIVVPLLYFSVLFCIVGIIWRLYKILGAPPAPYSLKIYPSSKSPGLGALKDTFAMPQLRRHKPLFWVFLVIFHISLIMLLLGHLDILPSISIVPESSRHMVGAGLVGVGVTVPLLYFLFRRFRTPVRELSVPADYLLLILILFLFLFGDLMSWGNSWTPNGFVMTKQDFSLYFQGLAQFTFADPRAVLPGSHYHFLVIHVLLADLFFIVLPFSKILHAFLSYPINLLRRK

Radius of gyration: 32.95 Å; Cα contacts (8 Å, |Δi|>4): 229; chains: 1; bounding box: 115×51×50 Å